Protein AF-A0A9W8HAS0-F1 (afdb_monomer_lite)

Organism: NCBI:txid2761396

Radius of gyration: 28.15 Å; chains: 1; bounding box: 83×46×94 Å

Structure (mmCIF, N/CA/C/O backbone):
data_AF-A0A9W8HAS0-F1
#
_entry.id   AF-A0A9W8HAS0-F1
#
loop_
_atom_site.group_PDB
_atom_site.id
_atom_site.type_symbol
_atom_site.label_atom_id
_atom_site.label_alt_id
_atom_site.label_comp_id
_atom_site.label_asym_id
_atom_site.label_entity_id
_atom_site.label_seq_id
_atom_site.pdbx_PDB_ins_code
_atom_site.Cartn_x
_atom_site.Cartn_y
_atom_site.Cartn_z
_atom_site.occupancy
_atom_site.B_iso_or_equiv
_atom_site.auth_seq_id
_atom_site.auth_comp_id
_atom_site.auth_asym_id
_atom_site.auth_atom_id
_atom_site.pdbx_PDB_model_num
ATOM 1 N N . MET A 1 1 ? -50.103 -22.134 44.419 1.00 28.73 1 MET A N 1
ATOM 2 C CA . MET A 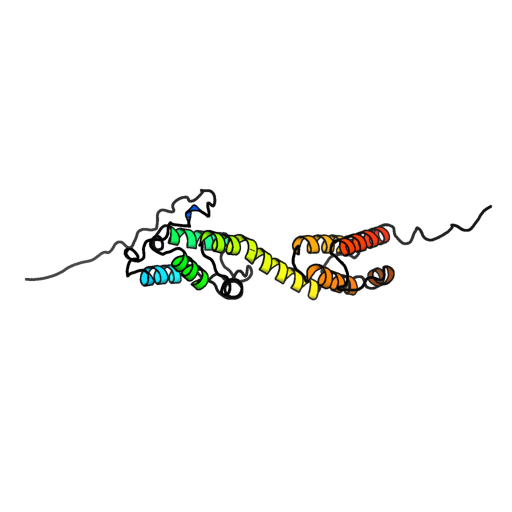1 1 ? -49.236 -23.073 43.663 1.00 28.73 1 MET A CA 1
ATOM 3 C C . MET A 1 1 ? -50.106 -23.826 42.663 1.00 28.73 1 MET A C 1
ATOM 5 O O . MET A 1 1 ? -51.261 -24.030 43.022 1.00 28.73 1 MET A O 1
ATOM 9 N N . PRO A 1 2 ? -49.584 -24.360 41.539 1.00 44.03 2 PRO A N 1
ATOM 10 C CA . PRO A 1 2 ? -48.470 -23.932 40.664 1.00 44.03 2 PRO A CA 1
ATOM 11 C C . PRO A 1 2 ? -49.043 -23.746 39.211 1.00 44.03 2 PRO A C 1
ATOM 13 O O . PRO A 1 2 ? -50.234 -23.479 39.119 1.00 44.03 2 PRO A O 1
ATOM 16 N N . ALA A 1 3 ? -48.398 -23.868 38.035 1.00 36.16 3 ALA A N 1
ATOM 17 C CA . ALA A 1 3 ? -47.045 -23.591 37.505 1.00 36.16 3 ALA A CA 1
ATOM 18 C C . ALA A 1 3 ? -47.127 -23.456 35.956 1.00 36.16 3 ALA A C 1
ATOM 20 O O . ALA A 1 3 ? -47.855 -24.226 35.342 1.00 36.16 3 ALA A O 1
ATOM 21 N N . ALA A 1 4 ? -46.281 -22.598 35.357 1.00 39.03 4 ALA A N 1
ATOM 22 C CA . ALA A 1 4 ? -45.882 -22.567 33.928 1.00 39.03 4 ALA A CA 1
ATOM 23 C C . ALA A 1 4 ? -46.978 -22.361 32.835 1.00 39.03 4 ALA A C 1
ATOM 25 O O . ALA A 1 4 ? -48.164 -22.539 33.069 1.00 39.03 4 ALA A O 1
ATOM 26 N N . GLY A 1 5 ? -46.653 -21.957 31.595 1.00 31.02 5 GLY A N 1
ATOM 27 C CA . GLY A 1 5 ? -45.398 -21.356 31.105 1.00 31.02 5 GLY A CA 1
ATOM 28 C C . GLY A 1 5 ? -45.018 -21.726 29.659 1.00 31.02 5 GLY A C 1
ATOM 29 O O . GLY A 1 5 ? -44.584 -22.847 29.420 1.00 31.02 5 GLY A O 1
ATOM 30 N N . SER A 1 6 ? -45.125 -20.778 28.714 1.00 29.55 6 SER A N 1
ATOM 31 C CA . SER A 1 6 ? -44.456 -20.743 27.388 1.00 29.55 6 SER A CA 1
ATOM 32 C C . SER A 1 6 ? -44.795 -19.431 26.645 1.00 29.55 6 SER A C 1
ATOM 34 O O . SER A 1 6 ? -45.837 -18.844 26.908 1.00 29.55 6 SER A O 1
ATOM 36 N N . GLY A 1 7 ? -43.985 -18.919 25.708 1.00 28.19 7 GLY A N 1
ATOM 37 C CA . GLY A 1 7 ? -42.671 -19.444 25.309 1.00 28.19 7 GLY A CA 1
ATOM 38 C C . GLY A 1 7 ? -42.152 -19.039 23.921 1.00 28.19 7 GLY A C 1
ATOM 39 O O . GLY A 1 7 ? -41.581 -19.887 23.248 1.00 28.19 7 GLY A O 1
ATOM 40 N N . THR A 1 8 ? -42.311 -17.789 23.466 1.00 31.12 8 THR A N 1
ATOM 41 C CA . THR A 1 8 ? -41.707 -17.327 22.193 1.00 31.12 8 THR A CA 1
ATOM 42 C C . THR A 1 8 ? -40.987 -15.990 22.350 1.00 31.12 8 THR A C 1
ATOM 44 O O . THR A 1 8 ? -41.617 -14.932 22.352 1.00 31.12 8 THR A O 1
ATOM 47 N N . MET A 1 9 ? -39.654 -16.025 22.427 1.00 27.30 9 MET A N 1
ATOM 48 C CA . MET A 1 9 ? -38.841 -14.831 22.196 1.00 27.30 9 MET A CA 1
ATOM 49 C C . MET A 1 9 ? -38.959 -14.427 20.723 1.00 27.30 9 MET A C 1
ATOM 51 O O . MET A 1 9 ? -38.624 -15.217 19.840 1.00 27.30 9 MET A O 1
ATOM 55 N N . ARG A 1 10 ? -39.355 -13.180 20.445 1.00 30.25 10 ARG A N 1
ATOM 56 C CA . ARG A 1 10 ? -38.890 -12.530 19.214 1.00 30.25 10 ARG A CA 1
ATOM 57 C C . ARG A 1 10 ? -37.386 -12.325 19.371 1.00 30.25 10 ARG A C 1
ATOM 59 O O . ARG A 1 10 ? -36.965 -11.685 20.333 1.00 30.25 10 ARG A O 1
ATOM 66 N N . GLY A 1 11 ? -36.595 -12.862 18.445 1.00 28.38 11 GLY A N 1
ATOM 67 C CA . GLY A 1 11 ? -35.207 -12.427 18.295 1.00 28.38 11 GLY A CA 1
ATOM 68 C C . GLY A 1 11 ? -35.150 -10.924 17.983 1.00 28.38 11 GLY A C 1
ATOM 69 O O . GLY A 1 11 ? -36.171 -10.354 17.578 1.00 28.38 11 GLY A O 1
ATOM 70 N N . PRO A 1 12 ? -33.993 -10.264 18.170 1.00 34.97 12 PRO A N 1
ATOM 71 C CA . PRO A 1 12 ? -33.822 -8.891 17.709 1.00 34.97 12 PRO A CA 1
ATOM 72 C C . PRO A 1 12 ? -34.153 -8.840 16.214 1.00 34.97 12 PRO A C 1
ATOM 74 O O . PRO A 1 12 ? -33.572 -9.582 15.426 1.00 34.97 12 PRO A O 1
ATOM 77 N N . SER A 1 13 ? -35.148 -8.024 15.859 1.00 35.31 13 SER A N 1
ATOM 78 C CA . SER A 1 13 ? -35.615 -7.882 14.477 1.00 35.31 13 SER A CA 1
ATOM 79 C C . SER A 1 13 ? -34.460 -7.456 13.578 1.00 35.31 13 SER A C 1
ATOM 81 O O . SER A 1 13 ? -33.623 -6.667 14.021 1.00 35.31 13 SER A O 1
ATOM 83 N N . ASP A 1 14 ? -34.455 -7.924 12.325 1.00 30.53 14 ASP A N 1
ATOM 84 C CA . ASP A 1 14 ? -33.486 -7.482 11.321 1.00 30.53 14 ASP A CA 1
ATOM 85 C C . ASP A 1 14 ? -33.374 -5.958 11.339 1.00 30.53 14 ASP A C 1
ATOM 87 O O . ASP A 1 14 ? -34.382 -5.242 11.297 1.00 30.53 14 ASP A O 1
ATOM 91 N N . ALA A 1 15 ? -32.140 -5.478 11.495 1.00 31.83 15 ALA A N 1
ATOM 92 C CA . ALA A 1 15 ? -31.881 -4.070 11.725 1.00 31.83 15 ALA A CA 1
ATOM 93 C C . ALA A 1 15 ? -32.393 -3.254 10.535 1.00 31.83 15 ALA A C 1
ATOM 95 O O . ALA A 1 15 ? -32.024 -3.515 9.390 1.00 31.83 15 ALA A O 1
ATOM 96 N N . THR A 1 16 ? -33.212 -2.238 10.812 1.00 28.11 16 THR A N 1
ATOM 97 C CA . THR A 1 16 ? -3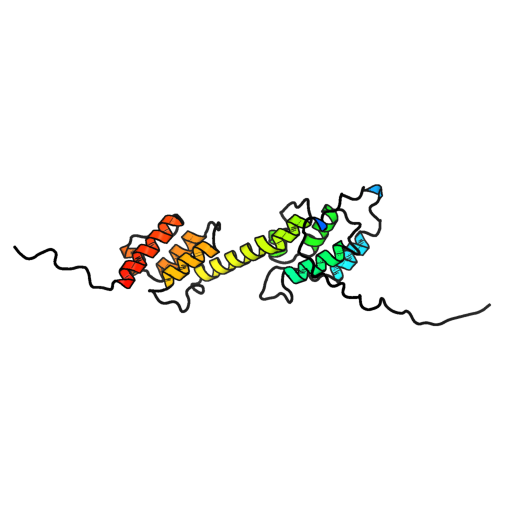3.579 -1.228 9.818 1.00 28.11 16 THR A CA 1
ATOM 98 C C . THR A 1 16 ? -32.299 -0.595 9.287 1.00 28.11 16 THR A C 1
ATOM 100 O O . THR A 1 16 ? -31.635 0.140 10.021 1.00 28.11 16 THR A O 1
ATOM 103 N N . ASP A 1 17 ? -31.942 -0.916 8.043 1.00 35.00 17 ASP A N 1
ATOM 104 C CA . ASP A 1 17 ? -30.686 -0.513 7.411 1.00 35.00 17 ASP A CA 1
ATOM 105 C C . ASP A 1 17 ? -30.691 1.010 7.211 1.00 35.00 17 ASP A C 1
ATOM 107 O O . ASP A 1 17 ? -31.251 1.536 6.247 1.00 35.00 17 ASP A O 1
ATOM 111 N N . VAL A 1 18 ? -30.154 1.737 8.198 1.00 35.88 18 VAL A N 1
ATOM 112 C CA . VAL A 1 18 ? -30.145 3.202 8.203 1.00 35.88 18 VAL A CA 1
ATOM 113 C C . VAL A 1 18 ? -29.326 3.660 6.994 1.00 35.88 18 VAL A C 1
ATOM 115 O O . VAL A 1 18 ? -28.136 3.330 6.918 1.00 35.88 18 VAL A O 1
ATOM 118 N N . PRO A 1 19 ? -29.913 4.417 6.046 1.00 31.05 19 PRO A N 1
ATOM 119 C CA . PRO A 1 19 ? -29.258 4.740 4.786 1.00 31.05 19 PRO A CA 1
ATOM 120 C C . PRO A 1 19 ? -28.156 5.781 5.006 1.00 31.05 19 PRO A C 1
ATOM 122 O O . PRO A 1 19 ? -28.332 6.976 4.778 1.00 31.05 19 PRO A O 1
ATOM 125 N N . MET A 1 20 ? -26.981 5.308 5.426 1.00 42.03 20 MET A N 1
ATOM 126 C CA . MET A 1 20 ? -25.757 6.095 5.571 1.00 42.03 20 MET A CA 1
ATOM 127 C C . MET A 1 20 ? -25.159 6.440 4.196 1.00 42.03 20 MET A C 1
ATOM 129 O O . MET A 1 20 ? -24.048 6.034 3.862 1.00 42.03 20 MET A O 1
ATOM 133 N N . GLY A 1 21 ? -25.917 7.201 3.402 1.00 32.91 21 GLY A N 1
ATOM 134 C CA . GLY A 1 21 ? -25.459 7.911 2.204 1.00 32.91 21 GLY A CA 1
ATOM 135 C C . GLY A 1 21 ? -24.804 9.262 2.517 1.00 32.91 21 GLY A C 1
ATOM 136 O O . GLY A 1 21 ? -24.597 10.062 1.611 1.00 32.91 21 GLY A O 1
ATOM 137 N N . GLY A 1 22 ? -24.514 9.536 3.793 1.00 42.34 22 GLY A N 1
ATOM 138 C CA . GLY A 1 22 ? -23.759 10.712 4.212 1.00 42.34 22 GLY A CA 1
ATOM 139 C C . GLY A 1 22 ? -22.293 10.633 3.784 1.00 42.34 22 GLY A C 1
ATOM 140 O O . GLY A 1 22 ? -21.718 9.547 3.683 1.00 42.34 22 GLY A O 1
ATOM 141 N N . VAL A 1 23 ? -21.690 11.801 3.562 1.00 48.06 23 VAL A N 1
ATOM 142 C CA . VAL A 1 23 ? -20.249 11.945 3.318 1.00 48.06 23 VAL A CA 1
ATOM 143 C C . VAL A 1 23 ? -19.463 11.335 4.487 1.00 48.06 23 VAL A C 1
ATOM 145 O O . VAL A 1 23 ? -19.914 11.355 5.633 1.00 48.06 23 VAL A O 1
ATOM 148 N N . TRP A 1 24 ? -18.288 10.768 4.198 1.00 58.28 24 TRP A N 1
ATOM 149 C CA . TRP A 1 24 ? -17.352 10.347 5.239 1.00 58.28 24 TRP A CA 1
ATOM 150 C C . TRP A 1 24 ? -16.823 11.580 5.972 1.00 58.28 24 TRP A C 1
ATOM 152 O O . TRP A 1 24 ? -15.976 12.301 5.456 1.00 58.28 24 TRP A O 1
ATOM 162 N N . ASP A 1 25 ? -17.366 11.784 7.162 1.00 65.31 25 ASP A N 1
ATOM 163 C CA . ASP A 1 25 ? -16.902 12.712 8.181 1.00 65.31 25 ASP A CA 1
ATOM 164 C C . ASP A 1 25 ? -16.086 11.887 9.202 1.00 65.31 25 ASP A C 1
ATOM 166 O O . ASP A 1 25 ? -16.688 11.099 9.948 1.00 65.31 25 ASP A O 1
ATOM 170 N N . PRO A 1 26 ? -14.739 11.950 9.175 1.00 58.69 26 PRO A N 1
ATOM 171 C CA . PRO A 1 26 ? -13.896 11.214 10.115 1.00 58.69 26 PRO A CA 1
ATOM 172 C C . PRO A 1 26 ? -13.994 11.777 11.537 1.00 58.69 26 PRO A C 1
ATOM 174 O O . PRO A 1 26 ? -14.077 10.997 12.484 1.00 58.69 26 PRO A O 1
ATOM 177 N N . ASP A 1 27 ? -14.069 13.100 11.669 1.00 62.81 27 ASP A N 1
ATOM 178 C CA . ASP A 1 27 ? -14.107 13.840 12.934 1.00 62.81 27 ASP A CA 1
ATOM 179 C C . ASP A 1 27 ? -15.348 13.450 13.765 1.00 62.81 27 ASP A C 1
ATOM 181 O O . ASP A 1 27 ? -15.291 13.350 14.990 1.00 62.81 27 ASP A O 1
ATOM 185 N N . SER A 1 28 ? -16.456 13.081 13.106 1.00 65.69 28 SER A N 1
ATOM 186 C CA . SER A 1 28 ? -17.669 12.527 13.741 1.00 65.69 28 SER A CA 1
ATOM 187 C C . SER A 1 28 ? -17.493 11.194 14.498 1.00 65.69 28 SER A C 1
ATOM 189 O O . SER A 1 28 ? -18.474 10.652 15.026 1.00 65.69 28 SER A O 1
ATOM 191 N N . LEU A 1 29 ? -16.288 10.614 14.517 1.00 66.19 29 LEU A N 1
ATOM 192 C CA . LEU A 1 29 ? -15.939 9.404 15.274 1.00 66.19 29 LEU A CA 1
ATOM 193 C C . LEU A 1 29 ? -15.184 9.701 16.576 1.00 66.19 29 LEU A C 1
ATOM 195 O O . LEU A 1 29 ? -15.176 8.846 17.476 1.00 66.19 29 LEU A O 1
ATOM 199 N N . ASP A 1 30 ? -14.591 10.888 16.676 1.00 74.62 30 ASP A N 1
ATOM 200 C CA . ASP A 1 30 ? -13.732 11.306 17.776 1.00 74.62 30 ASP A CA 1
ATOM 201 C C . ASP A 1 30 ? -14.592 11.987 18.841 1.00 74.62 30 ASP A C 1
ATOM 203 O O . ASP A 1 30 ? -14.885 13.182 18.812 1.00 74.62 30 ASP A O 1
ATOM 207 N N . GLY A 1 31 ? -15.062 11.181 19.791 1.00 63.62 31 GLY A N 1
ATOM 208 C CA . GLY A 1 31 ? -15.770 11.705 20.948 1.00 63.62 31 GLY A CA 1
ATOM 209 C C . GLY A 1 31 ? -14.806 12.465 21.854 1.00 63.62 31 GLY A C 1
ATOM 210 O O . GLY A 1 31 ? -13.637 12.097 21.968 1.00 63.62 31 GLY A O 1
ATOM 211 N N . ALA A 1 32 ? -15.313 13.473 22.566 1.00 57.50 32 ALA A N 1
ATOM 212 C CA . ALA A 1 32 ? -14.657 13.908 23.794 1.00 57.50 32 ALA A CA 1
ATOM 213 C C . ALA A 1 32 ? -14.532 12.690 24.723 1.00 57.50 32 ALA A C 1
ATOM 215 O O . ALA A 1 32 ? -15.519 11.969 24.907 1.00 57.50 32 ALA A O 1
ATOM 216 N N . ASP A 1 33 ? -13.338 12.440 25.268 1.00 58.25 33 ASP A N 1
ATOM 217 C CA . ASP A 1 33 ? -13.102 11.232 26.058 1.00 58.25 33 ASP A CA 1
ATOM 218 C C . ASP A 1 33 ? -14.060 11.169 27.251 1.00 58.25 33 ASP A C 1
ATOM 220 O O . ASP A 1 33 ? -14.131 12.073 28.090 1.00 58.25 33 ASP A O 1
ATOM 224 N N . VAL A 1 34 ? -14.818 10.074 27.305 1.00 56.47 34 VAL A N 1
ATOM 225 C CA . VAL A 1 34 ? -15.757 9.794 28.388 1.00 56.47 34 VAL A CA 1
ATOM 226 C C . VAL A 1 34 ? -14.946 9.697 29.684 1.00 56.47 34 VAL A C 1
ATOM 228 O O . VAL A 1 34 ? -14.031 8.870 29.747 1.00 56.47 34 VAL A O 1
ATOM 231 N N . PRO A 1 35 ? -15.246 10.500 30.727 1.00 51.38 35 PRO A N 1
ATOM 232 C CA . PRO A 1 35 ? -14.504 10.449 31.981 1.00 51.38 35 PRO A CA 1
ATOM 233 C C . PRO A 1 35 ? -14.440 9.019 32.519 1.00 51.38 35 PRO A C 1
ATOM 235 O O . PRO A 1 35 ? -15.438 8.300 32.474 1.00 51.38 35 PRO A O 1
ATOM 238 N N . ALA A 1 36 ? -13.295 8.606 33.069 1.00 53.22 36 ALA A N 1
ATOM 239 C CA . ALA A 1 36 ? -13.079 7.218 33.497 1.00 53.22 36 ALA A CA 1
ATOM 240 C C . ALA A 1 36 ? -14.141 6.701 34.498 1.00 53.22 36 ALA A C 1
ATOM 242 O O . ALA A 1 36 ? -14.409 5.506 34.560 1.00 53.22 36 ALA A O 1
ATOM 243 N N . SER A 1 37 ? -14.793 7.606 35.235 1.00 49.09 37 SER A N 1
ATOM 244 C CA . SER A 1 37 ? -15.918 7.345 36.144 1.00 49.09 37 SER A CA 1
ATOM 245 C C . SER A 1 37 ? -17.263 7.030 35.464 1.00 49.09 37 SER A C 1
ATOM 247 O O . SER A 1 37 ? -18.198 6.621 36.149 1.00 49.09 37 SER A O 1
ATOM 249 N N . GLN A 1 38 ? -17.387 7.216 34.147 1.00 49.75 38 GLN A N 1
ATOM 250 C CA . GLN A 1 38 ? -18.573 6.889 33.341 1.00 49.75 38 GLN A CA 1
ATOM 251 C C . GLN A 1 38 ? -18.374 5.672 32.418 1.00 49.75 38 GLN A C 1
ATOM 253 O O . GLN A 1 38 ? -19.354 5.171 31.861 1.00 49.75 38 GLN A O 1
ATOM 258 N N . VAL A 1 39 ? -17.145 5.155 32.286 1.00 53.78 39 VAL A N 1
ATOM 259 C CA . VAL A 1 39 ? -16.850 3.942 31.506 1.00 53.78 39 VAL A CA 1
ATOM 260 C C . VAL A 1 39 ? -17.604 2.752 32.108 1.00 53.78 39 VAL A C 1
ATOM 262 O O . VAL A 1 39 ? -17.363 2.346 33.244 1.00 53.78 39 VAL A O 1
ATOM 265 N N . HIS A 1 40 ? -18.555 2.194 31.356 1.00 53.62 40 HIS A N 1
ATOM 266 C CA . HIS A 1 40 ? -19.381 1.083 31.828 1.00 53.62 40 HIS A CA 1
ATOM 267 C C . HIS A 1 40 ? -18.597 -0.235 31.915 1.00 53.62 40 HIS A C 1
ATOM 269 O O . HIS A 1 40 ? -17.837 -0.595 31.017 1.00 53.62 40 HIS A O 1
ATOM 275 N N . VAL A 1 41 ? -18.869 -0.994 32.982 1.00 51.66 41 VAL A N 1
ATOM 276 C CA . VAL A 1 41 ? -18.212 -2.270 33.335 1.00 51.66 41 VAL A CA 1
ATOM 277 C C . VAL A 1 41 ? -18.290 -3.323 32.214 1.00 51.66 41 VAL A C 1
ATOM 279 O O . VAL A 1 41 ? -17.381 -4.135 32.061 1.00 51.66 41 VAL A O 1
ATOM 282 N N . ASP A 1 42 ? -19.321 -3.261 31.367 1.00 63.88 42 ASP A N 1
ATOM 283 C CA . ASP A 1 42 ? -19.533 -4.169 30.230 1.00 63.88 42 ASP A CA 1
ATOM 284 C C . ASP A 1 42 ? -18.617 -3.906 29.008 1.00 63.88 42 ASP A C 1
ATOM 286 O O . ASP A 1 42 ? -18.791 -4.547 27.973 1.00 63.88 42 ASP A O 1
ATOM 290 N N . ALA A 1 43 ? -17.617 -3.016 29.083 1.00 67.19 43 ALA A N 1
ATOM 291 C CA . ALA A 1 43 ? -16.709 -2.713 27.963 1.00 67.19 43 ALA A CA 1
ATOM 292 C C . ALA A 1 43 ? -16.120 -3.971 27.279 1.00 67.19 43 ALA A C 1
ATOM 294 O O . ALA A 1 43 ? -16.153 -4.082 26.053 1.00 67.19 43 ALA A O 1
ATOM 295 N N . LEU A 1 44 ? -15.681 -4.968 28.061 1.00 71.31 44 LEU A N 1
ATOM 296 C CA . LEU A 1 44 ? -15.181 -6.256 27.547 1.00 71.31 44 LEU A CA 1
ATOM 297 C C . LEU A 1 44 ? -16.245 -7.051 26.770 1.00 71.31 44 LEU A C 1
ATOM 299 O O . LEU A 1 44 ? -15.926 -7.726 25.793 1.00 71.31 44 LEU A O 1
ATOM 303 N N . ARG A 1 45 ? -17.515 -6.968 27.179 1.00 78.81 45 ARG A N 1
ATOM 304 C CA . ARG A 1 45 ? -18.643 -7.636 26.515 1.00 78.81 45 ARG A CA 1
ATOM 305 C C . ARG A 1 45 ? -18.952 -6.984 25.169 1.00 78.81 45 ARG A C 1
ATOM 307 O O . ARG A 1 45 ? -19.211 -7.701 24.205 1.00 78.81 45 ARG A O 1
ATOM 314 N N . TYR A 1 46 ? -18.900 -5.654 25.094 1.00 81.56 46 TYR A N 1
ATOM 315 C CA . TYR A 1 46 ? -19.108 -4.924 23.842 1.00 81.56 46 TYR A CA 1
ATOM 316 C C . TYR A 1 46 ? -17.958 -5.157 22.851 1.00 81.56 46 TYR A C 1
ATOM 318 O O . TYR A 1 46 ? -18.222 -5.462 21.686 1.00 81.56 46 TYR A O 1
ATOM 326 N N . VAL A 1 47 ? -16.701 -5.143 23.316 1.00 85.00 47 VAL A N 1
ATOM 327 C CA . VAL A 1 47 ? -15.537 -5.530 22.495 1.00 85.00 47 VAL A CA 1
ATOM 328 C C . VAL A 1 47 ? -15.676 -6.973 21.999 1.00 85.00 47 VAL A C 1
ATOM 330 O O . VAL A 1 47 ? -15.610 -7.195 20.795 1.00 85.00 47 VAL A O 1
ATOM 333 N N . ALA A 1 48 ? -16.000 -7.941 22.863 1.00 86.38 48 ALA A N 1
ATOM 334 C CA . ALA A 1 48 ? -16.200 -9.337 22.452 1.00 86.38 48 ALA A CA 1
ATOM 335 C C . ALA A 1 48 ? -17.402 -9.551 21.499 1.00 86.38 48 ALA A C 1
ATOM 337 O O . ALA A 1 48 ? -17.455 -10.550 20.775 1.00 86.38 48 ALA A O 1
ATOM 338 N N . GLY A 1 49 ? -18.384 -8.642 21.493 1.00 86.88 49 GLY A N 1
ATOM 339 C CA . GLY A 1 49 ? -19.469 -8.608 20.506 1.00 86.88 49 GLY A CA 1
ATOM 340 C C . GLY A 1 49 ? -18.982 -8.117 19.140 1.00 86.88 49 GLY A C 1
ATOM 341 O O . GLY A 1 49 ? -19.191 -8.784 18.124 1.00 86.88 49 GLY A O 1
ATOM 342 N N . PHE A 1 50 ? -18.259 -6.996 19.131 1.00 90.62 50 PHE A N 1
ATOM 343 C CA . PHE A 1 50 ? -17.589 -6.441 17.954 1.00 90.62 50 PHE A CA 1
ATOM 344 C C . PHE A 1 50 ? -16.571 -7.415 17.338 1.00 90.62 50 PHE A C 1
ATOM 346 O O . PHE A 1 50 ? -16.569 -7.596 16.120 1.00 90.62 50 PHE A O 1
ATOM 353 N N . GLU A 1 51 ? -15.772 -8.105 18.155 1.00 90.31 51 GLU A N 1
ATOM 354 C CA . GLU A 1 51 ? -14.784 -9.100 17.714 1.00 90.31 51 GLU A CA 1
ATOM 355 C C . GLU A 1 51 ? -15.411 -10.274 16.954 1.00 90.31 51 GLU A C 1
ATOM 357 O O . GLU A 1 51 ? -14.853 -10.754 15.969 1.00 90.31 51 GLU A O 1
ATOM 362 N N . LYS A 1 52 ? -16.597 -10.724 17.385 1.00 89.00 52 LYS A N 1
ATOM 363 C CA . LYS A 1 52 ? -17.345 -11.809 16.728 1.00 89.00 52 LYS A CA 1
ATOM 364 C C . LYS A 1 52 ? -18.090 -11.345 15.479 1.00 89.00 52 LYS A C 1
ATOM 366 O O . LYS A 1 52 ? -18.312 -12.143 14.572 1.00 89.00 52 LYS A O 1
ATOM 371 N N . ALA A 1 53 ? -18.526 -10.087 15.447 1.00 89.44 53 ALA A N 1
ATOM 372 C CA . ALA A 1 53 ? -19.361 -9.565 14.372 1.00 89.44 53 ALA A CA 1
ATOM 373 C C . ALA A 1 53 ? -18.551 -8.969 13.212 1.00 89.44 53 ALA A C 1
ATOM 375 O O . ALA A 1 53 ? -18.941 -9.105 12.048 1.00 89.44 53 ALA A O 1
ATOM 376 N N . VAL A 1 54 ? -17.446 -8.284 13.495 1.00 91.19 54 VAL A N 1
ATOM 377 C CA . VAL A 1 54 ? -16.535 -7.741 12.483 1.00 91.19 54 VAL A CA 1
ATOM 378 C C . VAL A 1 54 ? -15.541 -8.844 12.081 1.00 91.19 54 VAL A C 1
ATOM 380 O O . VAL A 1 54 ? -14.997 -9.513 12.952 1.00 91.19 54 VAL A O 1
ATOM 383 N N . PRO A 1 55 ? -15.311 -9.109 10.782 1.00 91.44 55 PRO A N 1
ATOM 384 C CA . PRO A 1 55 ? -14.270 -10.048 10.373 1.00 91.44 55 PRO A CA 1
ATOM 385 C C . PRO A 1 55 ? -12.884 -9.412 10.546 1.00 91.44 55 PRO A C 1
ATOM 387 O O . PRO A 1 55 ? -12.746 -8.194 10.436 1.00 91.44 55 PRO A O 1
ATOM 390 N N . LYS A 1 56 ? -11.845 -10.228 10.748 1.00 93.38 56 LYS A N 1
ATOM 391 C CA . LYS A 1 56 ? -10.448 -9.763 10.731 1.00 93.38 56 LYS A CA 1
ATOM 392 C C . LYS A 1 56 ? -10.106 -9.111 9.382 1.00 93.38 56 LYS A C 1
ATOM 394 O O . LYS A 1 56 ? -10.499 -9.644 8.344 1.00 93.38 56 LYS A O 1
ATOM 399 N N . TYR A 1 57 ? -9.351 -8.012 9.396 1.00 92.62 57 TYR A N 1
ATOM 400 C CA . TYR A 1 57 ? -8.854 -7.336 8.188 1.00 92.62 57 TYR A CA 1
ATOM 401 C C . TYR A 1 57 ? -7.331 -7.441 8.068 1.00 92.62 57 TYR A C 1
ATOM 403 O O . TYR A 1 57 ? -6.596 -7.253 9.030 1.00 92.62 57 TYR A O 1
ATOM 411 N N . SER A 1 58 ? -6.869 -7.766 6.870 1.00 91.56 58 SER A N 1
ATOM 412 C CA . SER A 1 58 ? -5.493 -8.108 6.500 1.00 91.56 58 SER A CA 1
ATOM 413 C C . SER A 1 58 ? -4.906 -7.226 5.397 1.00 91.56 58 SER A C 1
ATOM 415 O O . SER A 1 58 ? -3.684 -7.184 5.255 1.00 91.56 58 SER A O 1
ATOM 417 N N . GLY A 1 59 ? -5.754 -6.544 4.619 1.00 85.19 59 GLY A N 1
ATOM 418 C CA . GLY A 1 59 ? -5.370 -5.697 3.489 1.00 85.19 59 GLY A CA 1
ATOM 419 C C . GLY A 1 59 ? -5.022 -6.429 2.198 1.00 85.19 59 GLY A C 1
ATOM 420 O O . GLY A 1 59 ? -4.572 -5.785 1.254 1.00 85.19 59 GLY A O 1
ATOM 421 N N . ASN A 1 60 ? -5.176 -7.754 2.138 1.00 83.88 60 ASN A N 1
ATOM 422 C CA . ASN A 1 60 ? -4.802 -8.544 0.969 1.00 83.88 60 ASN A CA 1
ATOM 423 C C . ASN A 1 60 ? -5.991 -8.716 -0.006 1.00 83.88 60 ASN A C 1
ATOM 425 O O . ASN A 1 60 ? -6.829 -9.604 0.194 1.00 83.88 60 ASN A O 1
ATOM 429 N N . PRO A 1 61 ? -6.035 -7.979 -1.137 1.00 74.75 61 PRO A N 1
ATOM 430 C CA . PRO A 1 61 ? -7.164 -8.008 -2.071 1.00 74.75 61 PRO A CA 1
ATOM 431 C C . PRO A 1 61 ? -7.325 -9.341 -2.824 1.00 74.75 61 PRO A C 1
ATOM 433 O O . PRO A 1 61 ? -8.273 -9.490 -3.590 1.00 74.75 61 PRO A O 1
ATOM 436 N N . ARG A 1 62 ? -6.411 -10.309 -2.645 1.00 77.06 62 ARG A N 1
ATOM 437 C CA . ARG A 1 62 ? -6.531 -11.669 -3.200 1.00 77.06 62 ARG A CA 1
ATOM 438 C C . ARG A 1 62 ? -7.233 -12.654 -2.264 1.00 77.06 62 ARG A C 1
ATOM 440 O O . ARG A 1 62 ? -7.677 -13.695 -2.735 1.00 77.06 62 ARG A O 1
ATOM 447 N N . THR A 1 63 ? -7.293 -12.367 -0.962 1.00 79.69 63 THR A N 1
ATOM 448 C CA . THR A 1 63 ? -7.842 -13.284 0.056 1.00 79.69 63 THR A CA 1
ATOM 449 C C . THR A 1 63 ? -9.036 -12.712 0.815 1.00 79.69 63 THR A C 1
ATOM 451 O O . THR A 1 63 ? -9.693 -13.447 1.547 1.00 79.69 63 THR A O 1
ATOM 454 N N . GLU A 1 64 ? -9.328 -11.420 0.671 1.00 80.75 64 GLU A N 1
ATOM 455 C CA . GLU A 1 64 ? -10.385 -10.757 1.434 1.00 80.75 64 GLU A CA 1
ATOM 456 C C . GLU A 1 64 ? -11.751 -10.760 0.729 1.00 80.75 64 GLU A C 1
ATOM 458 O O . GLU A 1 64 ? -11.846 -10.382 -0.438 1.00 80.75 64 GLU A O 1
ATOM 463 N N . PRO A 1 65 ? -12.845 -11.102 1.439 1.00 75.62 65 PRO A N 1
ATOM 464 C CA . PRO A 1 65 ? -14.199 -11.075 0.881 1.00 75.62 65 PRO A CA 1
ATOM 465 C C . PRO A 1 65 ? -14.813 -9.663 0.832 1.00 75.62 65 PRO A C 1
ATOM 467 O O . PRO A 1 65 ? -15.910 -9.482 0.298 1.00 75.62 65 PRO A O 1
ATOM 470 N N . ILE A 1 66 ? -14.156 -8.659 1.425 1.00 83.56 66 ILE A N 1
ATOM 471 C CA . ILE A 1 66 ? -14.630 -7.273 1.519 1.00 83.56 66 ILE A CA 1
ATOM 472 C C . ILE A 1 66 ? -13.469 -6.285 1.376 1.00 83.56 66 ILE A C 1
ATOM 474 O O . ILE A 1 66 ? -12.360 -6.557 1.813 1.00 83.56 66 ILE A O 1
ATOM 478 N N . SER A 1 67 ? -13.739 -5.114 0.797 1.00 85.00 67 SER A N 1
ATOM 479 C CA . SER A 1 67 ? -12.771 -4.016 0.709 1.00 85.00 67 SER A CA 1
ATOM 480 C C . SER A 1 67 ? -12.650 -3.233 2.021 1.00 85.00 67 SER A C 1
ATOM 482 O O . SER A 1 67 ? -13.586 -3.220 2.828 1.00 85.00 67 SER A O 1
ATOM 484 N N . SER A 1 68 ? -11.549 -2.486 2.176 1.00 86.75 68 SER A N 1
ATOM 485 C CA . SER A 1 68 ? -11.307 -1.553 3.290 1.00 86.75 68 SER A CA 1
ATOM 486 C C . SER A 1 68 ? -12.528 -0.683 3.612 1.00 86.75 68 SER A C 1
ATOM 488 O O . SER A 1 68 ? -12.993 -0.669 4.745 1.00 86.75 68 SER A O 1
ATOM 490 N N . HIS A 1 69 ? -13.145 -0.051 2.607 1.00 87.31 69 HIS A N 1
ATOM 491 C CA . HIS A 1 69 ? -14.356 0.764 2.774 1.00 87.31 69 HIS A CA 1
ATOM 492 C C . HIS A 1 69 ? -15.542 -0.006 3.384 1.00 87.31 69 HIS A C 1
ATOM 494 O O . HIS A 1 69 ? -16.281 0.550 4.198 1.00 87.31 69 HIS A O 1
ATOM 500 N N . ARG A 1 70 ? -15.748 -1.279 3.011 1.00 89.31 70 ARG A N 1
ATOM 501 C CA . ARG A 1 70 ? -16.823 -2.112 3.581 1.00 89.31 70 ARG A CA 1
ATOM 502 C C . ARG A 1 70 ? -16.507 -2.531 5.017 1.00 89.31 70 ARG A C 1
ATOM 504 O O . ARG A 1 70 ? -17.415 -2.540 5.846 1.00 89.31 70 ARG A O 1
ATOM 511 N N . TRP A 1 71 ? -15.244 -2.835 5.314 1.00 92.25 71 TRP A N 1
ATOM 512 C CA . TRP A 1 71 ? -14.795 -3.148 6.672 1.00 92.25 71 TRP A CA 1
ATOM 513 C C . TRP A 1 71 ? -14.916 -1.931 7.600 1.00 92.25 71 TRP A C 1
ATOM 515 O O . TRP A 1 71 ? -15.607 -2.006 8.614 1.00 92.25 71 TRP A O 1
ATOM 525 N N . ILE A 1 72 ? -14.375 -0.778 7.187 1.00 91.75 72 ILE A N 1
ATOM 526 C CA . ILE A 1 72 ? -14.470 0.505 7.900 1.00 91.75 72 ILE A CA 1
ATOM 527 C C . ILE A 1 72 ? -15.935 0.891 8.142 1.00 91.75 72 ILE A C 1
ATOM 529 O O . ILE A 1 72 ? -16.285 1.231 9.268 1.00 91.75 72 ILE A O 1
ATOM 533 N N . ARG A 1 73 ? -16.832 0.767 7.146 1.00 89.69 73 ARG A N 1
ATOM 534 C CA . ARG A 1 73 ? -18.272 1.032 7.353 1.00 89.69 73 ARG A CA 1
ATOM 535 C C . ARG A 1 73 ? -18.869 0.142 8.451 1.00 89.69 73 ARG A C 1
ATOM 537 O O . ARG A 1 73 ? -19.694 0.625 9.225 1.00 89.69 73 ARG A O 1
ATOM 544 N N . LYS A 1 74 ? -18.453 -1.127 8.555 1.00 91.19 74 LYS A N 1
ATOM 545 C CA . LYS A 1 74 ? -18.904 -2.024 9.632 1.00 91.19 74 LYS A CA 1
ATOM 546 C C . LYS A 1 74 ? -18.331 -1.607 10.991 1.00 91.19 74 LYS A C 1
ATOM 548 O O . LYS A 1 74 ? -19.075 -1.558 11.964 1.00 91.19 74 LYS A O 1
ATOM 553 N N . VAL A 1 75 ? -17.056 -1.227 11.049 1.00 91.88 75 VAL A N 1
ATOM 554 C CA . VAL A 1 75 ? -16.401 -0.692 12.258 1.00 91.88 75 VAL A CA 1
ATOM 555 C C . VAL A 1 75 ? -17.080 0.599 12.752 1.00 91.88 75 VAL A C 1
ATOM 557 O O . VAL A 1 75 ? -17.420 0.705 13.930 1.00 91.88 75 VAL A O 1
ATOM 560 N N . MET A 1 76 ? -17.388 1.541 11.852 1.00 88.94 76 MET A N 1
ATOM 561 C CA . MET A 1 76 ? -18.120 2.780 12.166 1.00 88.94 76 MET A CA 1
ATOM 562 C C . MET A 1 76 ? -19.548 2.525 12.676 1.00 88.94 76 MET A C 1
ATOM 564 O O . MET A 1 76 ? -20.035 3.270 13.527 1.00 88.94 76 MET A O 1
ATOM 568 N N . MET A 1 77 ? -20.222 1.477 12.187 1.00 87.69 77 MET A N 1
ATOM 569 C CA . MET A 1 77 ? -21.545 1.078 12.685 1.00 87.69 77 MET A CA 1
ATOM 570 C C . MET A 1 77 ? -21.478 0.691 14.169 1.00 87.69 77 MET A C 1
ATOM 572 O O . MET A 1 77 ? -22.287 1.167 14.963 1.00 87.69 77 MET A O 1
ATOM 576 N N . TYR A 1 78 ? -20.462 -0.086 14.561 1.00 88.44 78 TYR A N 1
ATOM 577 C CA . TYR A 1 78 ? -20.233 -0.450 15.960 1.00 88.44 78 TYR A CA 1
ATOM 578 C C . TYR A 1 78 ? -19.822 0.747 16.830 1.00 88.44 78 TYR A C 1
ATOM 580 O O . TYR A 1 78 ? -20.336 0.872 17.938 1.00 88.44 78 TYR A O 1
ATOM 588 N N . ARG A 1 79 ? -19.001 1.684 16.325 1.00 87.06 79 ARG A N 1
ATOM 589 C CA . ARG A 1 79 ? -18.672 2.945 17.031 1.00 87.06 79 ARG A CA 1
ATOM 590 C C . ARG A 1 79 ? -19.902 3.777 17.388 1.00 87.06 79 ARG A C 1
ATOM 592 O O . ARG A 1 79 ? -19.939 4.391 18.448 1.00 87.06 79 ARG A O 1
ATOM 599 N N . ARG A 1 80 ? -20.899 3.820 16.501 1.00 84.12 80 ARG A N 1
ATOM 600 C CA . ARG A 1 80 ? -22.121 4.620 16.692 1.00 84.12 80 ARG A CA 1
ATOM 601 C C . ARG A 1 80 ? -23.194 3.897 17.522 1.00 84.12 80 ARG A C 1
ATOM 603 O O . ARG A 1 80 ? -24.067 4.567 18.068 1.00 84.12 80 ARG A O 1
ATOM 610 N N . GLY A 1 81 ? -23.102 2.570 17.640 1.00 83.62 81 GLY A N 1
ATOM 611 C CA . GLY A 1 81 ? -23.908 1.724 18.525 1.00 83.62 81 GLY A CA 1
ATOM 612 C C . GLY A 1 81 ? -23.124 1.248 19.753 1.00 83.62 81 GLY A C 1
ATOM 613 O O . GLY A 1 81 ? -22.702 2.057 20.578 1.00 83.62 81 GLY A O 1
ATOM 614 N N . ASP A 1 82 ? -22.938 -0.067 19.866 1.00 82.81 82 ASP A N 1
ATOM 615 C CA . ASP A 1 82 ? -22.389 -0.787 21.029 1.00 82.81 82 ASP A CA 1
ATOM 616 C C . ASP A 1 82 ? -21.068 -0.229 21.601 1.00 82.81 82 ASP A C 1
ATOM 618 O O . ASP A 1 82 ? -20.837 -0.309 22.805 1.00 82.81 82 ASP A O 1
ATOM 622 N N . LEU A 1 83 ? -20.195 0.351 20.766 1.00 84.81 83 LEU A N 1
ATOM 623 C CA . LEU A 1 83 ? -18.882 0.879 21.172 1.00 84.81 83 LEU A CA 1
ATOM 624 C C . LEU A 1 83 ? -18.876 2.397 21.428 1.00 84.81 83 LEU A C 1
ATOM 626 O O . LEU A 1 83 ? -17.809 2.992 21.609 1.00 84.81 83 LEU A O 1
ATOM 630 N N . ARG A 1 84 ? -20.049 3.043 21.467 1.00 82.19 84 ARG A N 1
ATOM 631 C CA . ARG A 1 84 ? -20.182 4.489 21.722 1.00 82.19 84 ARG A CA 1
ATOM 632 C C . ARG A 1 84 ? -19.639 4.916 23.091 1.00 82.19 84 ARG A C 1
ATOM 634 O O . ARG A 1 84 ? -19.237 6.062 23.245 1.00 82.19 84 ARG A O 1
ATOM 641 N N . ALA A 1 85 ? -19.637 4.012 24.071 1.00 80.00 85 ALA A N 1
ATOM 642 C CA . ALA A 1 85 ? -19.161 4.270 25.433 1.00 80.00 85 ALA A CA 1
ATOM 643 C C . ALA A 1 85 ? -17.659 3.986 25.650 1.00 80.00 85 ALA A C 1
ATOM 645 O O . ALA A 1 85 ? -17.174 4.167 26.766 1.00 80.00 85 ALA A O 1
ATOM 646 N N . LEU A 1 86 ? -16.930 3.525 24.624 1.00 83.38 86 LEU A N 1
ATOM 647 C CA . LEU A 1 86 ? -15.476 3.349 24.703 1.00 83.38 86 LEU A CA 1
ATOM 648 C C . LEU A 1 86 ? -14.750 4.691 24.542 1.00 83.38 86 LEU A C 1
ATOM 650 O O . LEU A 1 86 ? -15.137 5.508 23.699 1.00 83.38 86 LEU A O 1
ATOM 654 N N . SER A 1 87 ? -13.651 4.874 25.280 1.00 85.56 87 SER A N 1
ATOM 655 C CA . SER A 1 87 ? -12.704 5.966 25.014 1.00 85.56 87 SER A CA 1
ATOM 656 C C . SER A 1 87 ? -12.073 5.828 23.623 1.00 85.56 87 SER A C 1
ATOM 658 O O . SER A 1 87 ? -12.116 4.754 23.006 1.00 85.56 87 SER A O 1
ATOM 660 N N . ASN A 1 88 ? -11.466 6.904 23.124 1.00 88.19 88 ASN A N 1
ATOM 661 C CA . ASN A 1 88 ? -10.815 6.896 21.810 1.00 88.19 88 ASN A CA 1
ATOM 662 C C . ASN A 1 88 ? -9.709 5.824 21.748 1.00 88.19 88 ASN A C 1
ATOM 664 O O . ASN A 1 88 ? -9.707 4.993 20.839 1.00 88.19 88 ASN A O 1
ATOM 668 N N . GLN A 1 89 ? -8.893 5.734 22.802 1.00 87.69 89 GLN A N 1
ATOM 669 C CA . GLN A 1 89 ? -7.865 4.702 22.994 1.00 87.69 89 GLN A CA 1
ATOM 670 C C . GLN A 1 89 ? -8.419 3.267 23.061 1.00 87.69 89 GLN A C 1
ATOM 672 O O . GLN A 1 89 ? -7.897 2.359 22.411 1.00 87.69 89 GLN A O 1
ATOM 677 N N . GLN A 1 90 ? -9.510 3.035 23.801 1.00 87.50 90 GLN A N 1
ATOM 678 C CA . GLN A 1 90 ? -10.146 1.711 23.864 1.00 87.50 90 GLN A CA 1
ATOM 679 C C . GLN A 1 90 ? -10.679 1.268 22.495 1.00 87.50 90 GLN A C 1
ATOM 681 O O . GLN A 1 90 ? -10.596 0.089 22.147 1.00 87.50 90 GLN A O 1
ATOM 686 N N . PHE A 1 91 ? -11.215 2.204 21.707 1.00 89.69 91 PHE A N 1
ATOM 687 C CA . PHE A 1 91 ? -11.719 1.899 20.374 1.00 89.69 91 PHE A CA 1
ATOM 688 C C . PHE A 1 91 ? -10.587 1.685 19.354 1.00 89.69 91 PHE A C 1
ATOM 690 O O . PHE A 1 91 ? -10.655 0.717 18.599 1.00 89.69 91 PHE A O 1
ATOM 697 N N . VAL A 1 92 ? -9.514 2.487 19.389 1.00 92.38 92 VAL A N 1
ATOM 698 C CA . VAL A 1 92 ? -8.266 2.243 18.631 1.00 92.38 92 VAL A CA 1
ATOM 699 C C . VAL A 1 92 ? -7.726 0.837 18.913 1.00 92.38 92 VAL A C 1
ATOM 701 O O . VAL A 1 92 ? -7.513 0.061 17.981 1.00 92.38 92 VAL A O 1
ATOM 704 N N . SER A 1 93 ? -7.607 0.459 20.191 1.00 90.75 93 SER A N 1
ATOM 705 C CA . SER A 1 93 ? -7.142 -0.872 20.599 1.00 90.75 93 SER A CA 1
ATOM 706 C C . SER A 1 93 ? -8.026 -2.000 20.045 1.00 90.75 93 SER A C 1
ATOM 708 O O . SER A 1 93 ? -7.507 -2.989 19.528 1.00 90.75 93 SER A O 1
ATOM 710 N N . ALA A 1 94 ? -9.354 -1.832 20.052 1.00 91.69 94 ALA A N 1
ATOM 711 C CA . ALA A 1 94 ? -10.277 -2.796 19.450 1.00 91.69 94 ALA A CA 1
ATOM 712 C C . ALA A 1 94 ? -10.117 -2.898 17.916 1.00 91.69 94 ALA A C 1
ATOM 714 O O . ALA A 1 94 ? -10.138 -4.004 17.372 1.00 91.69 94 ALA A O 1
ATOM 715 N N . ILE A 1 95 ? -9.916 -1.774 17.212 1.00 94.25 95 ILE A N 1
ATOM 716 C CA . ILE A 1 95 ? -9.662 -1.755 15.759 1.00 94.25 95 ILE A CA 1
ATOM 717 C C . ILE A 1 95 ? -8.371 -2.518 15.436 1.00 94.25 95 ILE A C 1
ATOM 719 O O . ILE A 1 95 ? -8.410 -3.425 14.604 1.00 94.25 95 ILE A O 1
ATOM 723 N N . VAL A 1 96 ? -7.260 -2.213 16.120 1.00 93.88 96 VAL A N 1
ATOM 724 C CA . VAL A 1 96 ? -5.963 -2.903 15.944 1.00 93.88 96 VAL A CA 1
ATOM 725 C C . VAL A 1 96 ? -6.071 -4.384 16.320 1.00 93.88 96 VAL A C 1
ATOM 727 O O . VAL A 1 96 ? -5.552 -5.251 15.613 1.00 93.88 96 VAL A O 1
ATOM 730 N N . GLY A 1 97 ? -6.832 -4.702 17.371 1.00 93.12 97 GLY A N 1
ATOM 731 C CA . GLY A 1 97 ? -7.186 -6.069 17.751 1.00 93.12 97 GLY A CA 1
ATOM 732 C C . GLY A 1 97 ? -7.902 -6.843 16.641 1.00 93.12 97 GLY A C 1
ATOM 733 O O . GLY A 1 97 ? -7.752 -8.061 16.562 1.00 93.12 97 GLY A O 1
ATOM 734 N N . GLN A 1 98 ? -8.610 -6.165 15.732 1.00 94.50 98 GLN A N 1
ATOM 735 C CA . GLN A 1 98 ? -9.285 -6.761 14.573 1.00 94.50 98 GLN A CA 1
ATOM 736 C C . GLN A 1 98 ? -8.483 -6.733 13.266 1.00 94.50 98 GLN A C 1
ATOM 738 O O . GLN A 1 98 ? -8.975 -7.185 12.227 1.00 94.50 98 GLN A O 1
ATOM 743 N N . LEU A 1 99 ? -7.223 -6.306 13.315 1.00 94.50 99 LEU A N 1
ATOM 744 C CA . LEU A 1 99 ? -6.283 -6.499 12.219 1.00 94.50 99 LEU A CA 1
ATOM 745 C C . LEU A 1 99 ? -5.661 -7.909 12.253 1.00 94.50 99 LEU A C 1
ATOM 747 O O . LEU A 1 99 ? -5.645 -8.608 13.272 1.00 94.50 99 LEU A O 1
ATOM 751 N N . ALA A 1 100 ? -5.152 -8.342 11.105 1.00 93.25 100 ALA A N 1
ATOM 752 C CA . ALA A 1 100 ? -4.455 -9.603 10.885 1.00 93.25 100 ALA A CA 1
ATOM 753 C C . ALA A 1 100 ? -3.349 -9.433 9.830 1.00 93.25 100 ALA A C 1
ATOM 755 O O . ALA A 1 100 ? -3.331 -8.449 9.093 1.00 93.25 100 ALA A O 1
ATOM 756 N N . GLY A 1 101 ? -2.443 -10.410 9.733 1.00 92.00 101 GLY A N 1
ATOM 757 C CA . GLY A 1 101 ? -1.424 -10.467 8.679 1.00 92.00 101 GLY A CA 1
ATOM 758 C C . GLY A 1 101 ? -0.632 -9.164 8.524 1.00 92.00 101 GLY A C 1
ATOM 759 O O . GLY A 1 101 ? -0.178 -8.587 9.510 1.00 92.00 101 GLY A O 1
ATOM 760 N N . GLU A 1 102 ? -0.496 -8.704 7.280 1.00 89.81 102 GLU A N 1
ATOM 761 C CA . GLU A 1 102 ? 0.265 -7.499 6.942 1.00 89.81 102 GLU A CA 1
ATOM 762 C C . GLU A 1 102 ? -0.361 -6.214 7.512 1.00 89.81 102 GLU A C 1
ATOM 764 O O . GLU A 1 102 ? 0.376 -5.366 8.003 1.00 89.81 102 GLU A O 1
ATOM 769 N N . ALA A 1 103 ? -1.695 -6.096 7.556 1.00 92.12 103 ALA A N 1
ATOM 770 C CA . ALA A 1 103 ? -2.347 -4.959 8.214 1.00 92.12 103 ALA A CA 1
ATOM 771 C C . ALA A 1 103 ? -1.976 -4.861 9.699 1.00 92.12 103 ALA A C 1
ATOM 773 O O . ALA A 1 103 ? -1.662 -3.778 10.179 1.00 92.12 103 ALA A O 1
ATOM 774 N N . LYS A 1 104 ? -1.958 -5.982 10.436 1.00 94.56 104 LYS A N 1
ATOM 775 C CA . LYS A 1 104 ? -1.569 -5.937 11.855 1.00 94.56 104 LYS A CA 1
ATOM 776 C C . LYS A 1 104 ? -0.103 -5.529 12.016 1.00 94.56 104 LYS A C 1
ATOM 778 O O . LYS A 1 104 ? 0.190 -4.676 12.838 1.00 94.56 104 LYS A O 1
ATOM 783 N N . GLN A 1 105 ? 0.785 -6.075 11.184 1.00 91.94 105 GLN A N 1
ATOM 784 C CA . GLN A 1 105 ? 2.214 -5.736 11.189 1.00 91.94 105 GLN A CA 1
ATOM 785 C C . GLN A 1 105 ? 2.496 -4.268 10.836 1.00 91.94 105 GLN A C 1
ATOM 787 O O . GLN A 1 105 ? 3.485 -3.725 11.310 1.00 91.94 105 GLN A O 1
ATOM 792 N N . PHE A 1 106 ? 1.649 -3.638 10.016 1.00 91.00 106 PHE A N 1
ATOM 793 C CA . PHE A 1 106 ? 1.773 -2.226 9.644 1.00 91.00 106 PHE A CA 1
ATOM 794 C C . PHE A 1 106 ? 1.297 -1.269 10.750 1.00 91.00 106 PHE A C 1
ATOM 796 O O . PHE A 1 106 ? 1.797 -0.158 10.837 1.00 91.00 106 PHE A O 1
ATOM 803 N N . PHE A 1 107 ? 0.328 -1.685 11.575 1.00 93.50 107 PHE A N 1
ATOM 804 C CA . PHE A 1 107 ? -0.355 -0.803 12.531 1.00 93.50 107 PHE A CA 1
ATOM 805 C C . PHE A 1 107 ? -0.104 -1.125 14.015 1.00 93.50 107 PHE A C 1
ATOM 807 O O . PHE A 1 107 ? -0.516 -0.344 14.864 1.00 93.50 107 PHE A O 1
ATOM 814 N N . GLU A 1 108 ? 0.531 -2.249 14.377 1.00 89.50 108 GLU A N 1
ATOM 815 C CA . GLU A 1 108 ? 0.754 -2.594 15.798 1.00 89.50 108 GLU A CA 1
ATOM 816 C C . GLU A 1 108 ? 1.914 -1.842 16.473 1.00 89.50 108 GLU A C 1
ATOM 818 O O . GLU A 1 108 ? 2.023 -1.900 17.696 1.00 89.50 108 GLU A O 1
ATOM 823 N N . SER A 1 109 ? 2.756 -1.145 15.700 1.00 85.81 109 SER A N 1
ATOM 824 C CA . SER A 1 109 ? 3.836 -0.271 16.190 1.00 85.81 109 SER A CA 1
ATOM 825 C C . SER A 1 109 ? 3.452 1.206 16.295 1.00 85.81 109 SER A C 1
ATOM 827 O O . SER A 1 109 ? 4.217 1.981 16.861 1.00 85.81 109 SER A O 1
ATOM 829 N N . GLU A 1 110 ? 2.306 1.599 15.739 1.00 88.12 110 GLU A N 1
ATOM 830 C CA . GLU A 1 110 ? 1.934 3.000 15.542 1.00 88.12 110 GLU A CA 1
ATOM 831 C C . GLU A 1 110 ? 0.978 3.488 16.640 1.00 88.12 110 GLU A C 1
ATOM 833 O O . GLU A 1 110 ? -0.068 2.884 16.899 1.00 88.12 110 GLU A O 1
ATOM 838 N N . GLU A 1 111 ? 1.314 4.609 17.282 1.00 89.00 111 GLU A N 1
ATOM 839 C CA . GLU A 1 111 ? 0.508 5.195 18.356 1.00 89.00 111 GLU A CA 1
ATOM 840 C C . GLU A 1 111 ? -0.557 6.150 17.793 1.00 89.00 111 GLU A C 1
ATOM 842 O O . GLU A 1 111 ? -0.272 7.279 17.398 1.00 89.00 111 GLU A O 1
ATOM 847 N N . TYR A 1 112 ? -1.815 5.701 17.778 1.00 90.19 112 TYR A N 1
ATOM 848 C CA . TYR A 1 112 ? -2.958 6.508 17.344 1.00 90.19 112 TYR A CA 1
ATOM 849 C C . TYR A 1 112 ? -3.739 7.072 18.534 1.00 90.19 112 TYR A C 1
ATOM 851 O O . TYR A 1 112 ? -4.387 6.332 19.274 1.00 90.19 112 TYR A O 1
ATOM 859 N N . GLU A 1 113 ? -3.751 8.399 18.682 1.00 87.56 113 GLU A N 1
ATOM 860 C CA . GLU A 1 113 ? -4.613 9.081 19.661 1.00 87.56 113 GLU A CA 1
ATOM 861 C C . GLU A 1 113 ? -6.098 9.049 19.264 1.00 87.56 113 GLU A C 1
ATOM 863 O O . GLU A 1 113 ? -6.974 8.946 20.126 1.00 87.56 113 GLU A O 1
ATOM 868 N N . LEU A 1 114 ? -6.382 9.115 17.957 1.00 89.62 114 LEU A N 1
ATOM 869 C CA . LEU A 1 114 ? -7.727 9.296 17.410 1.00 89.62 114 LEU A CA 1
ATOM 870 C C . LEU A 1 114 ? -8.137 8.153 16.457 1.00 89.62 114 LEU A C 1
ATOM 872 O O . LEU A 1 114 ? -7.397 7.832 15.519 1.00 89.62 114 LEU A O 1
ATOM 876 N N . PRO A 1 115 ? -9.339 7.563 16.631 1.00 90.81 115 PRO A N 1
ATOM 877 C CA . PRO A 1 115 ? -9.921 6.605 15.692 1.00 90.81 115 PRO A CA 1
ATOM 878 C C . PRO A 1 115 ? -10.035 7.123 14.253 1.00 90.81 115 PRO A C 1
ATOM 880 O O . PRO A 1 115 ? -9.908 6.330 13.317 1.00 90.81 115 PRO A O 1
ATOM 883 N N . SER A 1 116 ? -10.273 8.426 14.063 1.00 90.25 116 SER A N 1
ATOM 884 C CA . SER A 1 116 ? -10.294 9.079 12.747 1.00 90.25 116 SER A CA 1
ATOM 885 C C . SER A 1 116 ? -9.008 8.846 11.946 1.00 90.25 116 SER A C 1
ATOM 887 O O . SER A 1 116 ? -9.081 8.398 10.799 1.00 90.25 116 SER A O 1
ATOM 889 N N . ALA A 1 117 ? -7.846 9.081 12.562 1.00 91.25 117 ALA A N 1
ATOM 890 C CA . ALA A 1 117 ? -6.528 8.956 11.948 1.00 91.25 117 ALA A CA 1
ATOM 891 C C . ALA A 1 117 ? -6.222 7.503 11.550 1.00 91.25 117 ALA A C 1
ATOM 893 O O . ALA A 1 117 ? -5.929 7.231 10.385 1.00 91.25 117 ALA A O 1
ATOM 894 N N . LEU A 1 118 ? -6.419 6.549 12.469 1.00 94.00 118 LEU A N 1
ATOM 895 C CA . LEU A 1 118 ? -6.233 5.119 12.186 1.00 94.00 118 LEU A CA 1
ATOM 896 C C . LEU A 1 118 ? -7.123 4.649 11.021 1.00 94.00 118 LEU A C 1
ATOM 898 O O . LEU A 1 118 ? -6.677 3.932 10.124 1.00 94.00 118 LEU A O 1
ATOM 902 N N . LEU A 1 119 ? -8.391 5.072 10.993 1.00 92.56 119 LEU A N 1
ATOM 903 C CA . LEU A 1 119 ? -9.317 4.704 9.918 1.00 92.56 119 LEU A CA 1
ATOM 904 C C . LEU A 1 119 ? -9.026 5.435 8.595 1.00 92.56 119 LEU A C 1
ATOM 906 O O . LEU A 1 119 ? -9.388 4.914 7.536 1.00 92.56 119 LEU A O 1
ATOM 910 N N . ALA A 1 120 ? -8.357 6.591 8.622 1.00 90.62 120 ALA A N 1
ATOM 911 C CA . ALA A 1 120 ? -7.844 7.258 7.428 1.00 90.62 120 ALA A CA 1
ATOM 912 C C . ALA A 1 120 ? -6.648 6.494 6.827 1.00 90.62 120 ALA A C 1
ATOM 914 O O . ALA A 1 120 ? -6.654 6.212 5.625 1.00 90.62 120 ALA A O 1
ATOM 915 N N . ASP A 1 121 ? -5.687 6.057 7.645 1.00 92.56 121 ASP A N 1
ATOM 916 C CA . ASP A 1 121 ? -4.530 5.291 7.162 1.00 92.56 121 ASP A CA 1
ATOM 917 C C . ASP A 1 121 ? -4.912 3.888 6.670 1.00 92.56 121 ASP A C 1
ATOM 919 O O . ASP A 1 121 ? -4.478 3.479 5.589 1.00 92.56 121 ASP A O 1
ATOM 923 N N . ILE A 1 122 ? -5.804 3.177 7.377 1.00 91.75 122 ILE A N 1
ATOM 924 C CA . ILE A 1 122 ? -6.374 1.891 6.919 1.00 91.75 122 ILE A CA 1
ATOM 925 C C . ILE A 1 122 ? -7.092 2.051 5.562 1.00 91.75 122 ILE A C 1
ATOM 927 O O . ILE A 1 122 ? -7.151 1.107 4.765 1.00 91.75 122 ILE A O 1
ATOM 931 N N . ARG A 1 123 ? -7.640 3.241 5.277 1.00 89.75 123 ARG A N 1
ATOM 932 C CA . ARG A 1 123 ? -8.344 3.556 4.026 1.00 89.75 123 ARG A CA 1
ATOM 933 C C . ARG A 1 123 ? -7.414 3.951 2.876 1.00 89.75 123 ARG A C 1
ATOM 935 O O . ARG A 1 123 ? -7.745 3.615 1.737 1.00 89.75 123 ARG A O 1
ATOM 942 N N . ALA A 1 124 ? -6.335 4.685 3.146 1.00 87.00 124 ALA A N 1
ATOM 943 C CA . ALA A 1 124 ? -5.515 5.345 2.125 1.00 87.00 124 ALA A CA 1
ATOM 944 C C . ALA A 1 124 ? -4.042 4.906 2.158 1.00 87.00 124 ALA A C 1
ATOM 946 O O . ALA A 1 124 ? -3.571 4.276 1.209 1.00 87.00 124 ALA A O 1
ATOM 947 N N . THR A 1 125 ? -3.338 5.204 3.250 1.00 89.81 125 THR A N 1
ATOM 948 C CA . THR A 1 125 ? -1.888 5.012 3.409 1.00 89.81 125 THR A CA 1
ATOM 949 C C . THR A 1 125 ? -1.478 3.544 3.300 1.00 89.81 125 THR A C 1
ATOM 951 O O . THR A 1 125 ? -0.592 3.194 2.520 1.00 89.81 125 THR A O 1
ATOM 954 N N . PHE A 1 126 ? -2.171 2.655 4.010 1.00 90.06 126 PHE A N 1
ATOM 955 C CA . PHE A 1 126 ? -1.845 1.230 4.027 1.00 90.06 126 PHE A CA 1
ATOM 956 C C . PHE A 1 126 ? -2.155 0.510 2.695 1.00 90.06 126 PHE A C 1
ATOM 958 O O . PHE A 1 126 ? -1.271 -0.185 2.187 1.00 90.06 126 PHE A O 1
ATOM 965 N N . PRO A 1 127 ? -3.324 0.704 2.044 1.00 87.94 127 PRO A N 1
ATOM 966 C CA . PRO A 1 127 ? -3.559 0.171 0.699 1.00 87.94 127 PRO A CA 1
ATOM 967 C C . PRO A 1 127 ? -2.545 0.656 -0.350 1.00 87.94 127 PRO A C 1
ATOM 969 O O . PRO A 1 127 ? -2.181 -0.118 -1.238 1.00 87.94 127 PRO A O 1
ATOM 972 N N . LEU A 1 128 ? -2.054 1.899 -0.237 1.00 88.56 128 LEU A N 1
ATOM 973 C CA . LEU A 1 128 ? -0.970 2.409 -1.082 1.00 88.56 128 LEU A CA 1
ATOM 974 C C . LEU A 1 128 ? 0.348 1.668 -0.808 1.00 88.56 128 LEU A C 1
ATOM 976 O O . LEU A 1 128 ? 0.971 1.191 -1.755 1.00 88.56 128 LEU A O 1
ATOM 980 N N . ALA A 1 129 ? 0.739 1.502 0.459 1.00 89.44 129 ALA A N 1
ATOM 981 C CA . ALA A 1 129 ? 1.958 0.781 0.835 1.00 89.44 129 ALA A CA 1
ATOM 982 C C . ALA A 1 129 ? 1.955 -0.681 0.340 1.00 89.44 129 ALA A C 1
ATOM 984 O O . ALA A 1 129 ? 2.931 -1.135 -0.265 1.00 89.44 129 ALA A O 1
ATOM 985 N N . VAL A 1 130 ? 0.835 -1.399 0.507 1.00 88.62 130 VAL A N 1
ATOM 986 C CA . VAL A 1 130 ? 0.656 -2.771 -0.011 1.00 88.62 130 VAL A CA 1
ATOM 987 C C . VAL A 1 130 ? 0.768 -2.800 -1.539 1.00 88.62 130 VAL A C 1
ATOM 989 O O . VAL A 1 130 ? 1.476 -3.646 -2.093 1.00 88.62 130 VAL A O 1
ATOM 992 N N . PHE A 1 131 ? 0.125 -1.859 -2.240 1.00 89.81 131 PHE A N 1
ATOM 993 C CA . PHE A 1 131 ? 0.221 -1.752 -3.697 1.00 89.81 131 PHE A CA 1
ATOM 994 C C . PHE A 1 131 ? 1.661 -1.484 -4.170 1.00 89.81 131 PHE A C 1
ATOM 996 O O . PHE A 1 131 ? 2.148 -2.195 -5.053 1.00 89.81 131 PHE A O 1
ATOM 1003 N N . GLN A 1 132 ? 2.365 -0.522 -3.564 1.00 92.25 132 GLN A N 1
ATOM 1004 C CA . GLN A 1 132 ? 3.748 -0.189 -3.918 1.00 92.25 132 GLN A CA 1
ATOM 1005 C C . GLN A 1 132 ? 4.689 -1.380 -3.680 1.00 92.25 132 GLN A 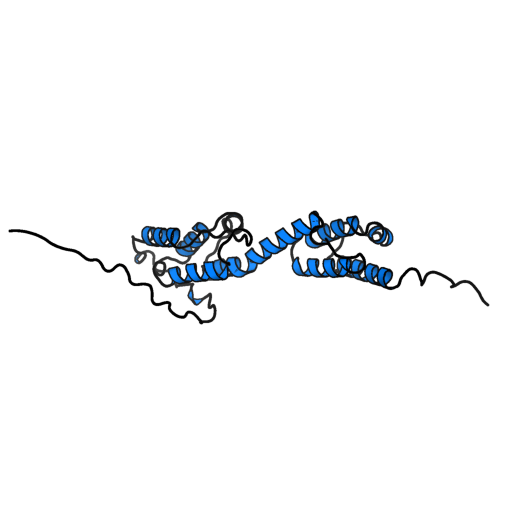C 1
ATOM 1007 O O . GLN A 1 132 ? 5.459 -1.745 -4.570 1.00 92.25 132 GLN A O 1
ATOM 1012 N N . LYS A 1 133 ? 4.553 -2.075 -2.543 1.00 90.81 133 LYS A N 1
ATOM 1013 C CA . LYS A 1 133 ? 5.288 -3.313 -2.234 1.00 90.81 133 LYS A CA 1
ATOM 1014 C C . LYS A 1 133 ? 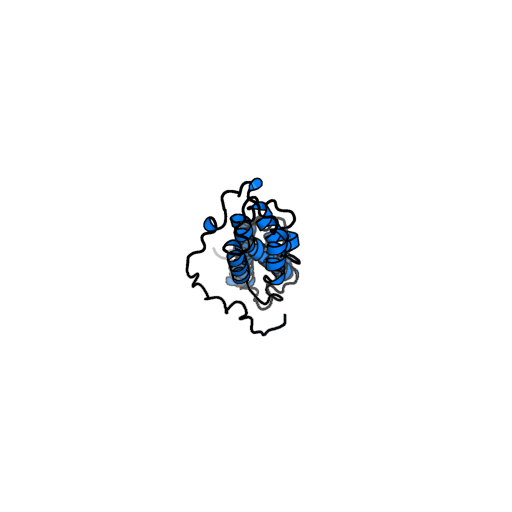5.047 -4.410 -3.280 1.00 90.81 133 LYS A C 1
ATOM 1016 O O . LYS A 1 133 ? 6.002 -5.033 -3.750 1.00 90.81 133 LYS A O 1
ATOM 1021 N N . MET A 1 134 ? 3.793 -4.627 -3.690 1.00 90.81 134 MET A N 1
ATOM 1022 C CA . MET A 1 134 ? 3.448 -5.584 -4.752 1.00 90.81 134 MET A CA 1
ATOM 1023 C C . MET A 1 134 ? 3.998 -5.169 -6.127 1.00 90.81 134 MET A C 1
ATOM 1025 O O . MET A 1 134 ? 4.408 -6.031 -6.909 1.00 90.81 134 MET A O 1
ATOM 1029 N N . LEU A 1 135 ? 4.030 -3.870 -6.434 1.00 93.88 135 LEU A N 1
ATOM 1030 C CA . LEU A 1 135 ? 4.590 -3.345 -7.680 1.00 93.88 135 LEU A CA 1
ATOM 1031 C C . LEU A 1 135 ? 6.117 -3.528 -7.728 1.00 93.88 135 LEU A C 1
ATOM 1033 O O . LEU A 1 135 ? 6.620 -4.063 -8.715 1.00 93.88 135 LEU A O 1
ATOM 1037 N N . ILE A 1 136 ? 6.840 -3.218 -6.644 1.00 95.44 136 ILE A N 1
ATOM 1038 C CA . ILE A 1 136 ? 8.284 -3.494 -6.507 1.00 95.44 136 ILE A CA 1
ATOM 1039 C C . ILE A 1 136 ? 8.586 -4.988 -6.701 1.00 95.44 136 ILE A C 1
ATOM 1041 O O . ILE A 1 136 ? 9.498 -5.341 -7.447 1.00 95.44 136 ILE A O 1
ATOM 1045 N N . GLN A 1 137 ? 7.795 -5.888 -6.104 1.00 94.44 137 GLN A N 1
ATOM 1046 C CA . GLN A 1 137 ? 7.960 -7.336 -6.305 1.00 94.44 137 GLN A CA 1
ATOM 1047 C C . GLN A 1 137 ? 7.806 -7.751 -7.780 1.00 94.44 137 GLN A C 1
ATOM 1049 O O . GLN A 1 137 ? 8.606 -8.547 -8.273 1.00 94.44 137 GLN A O 1
ATOM 1054 N N . ARG A 1 138 ? 6.834 -7.179 -8.506 1.00 95.31 138 ARG A N 1
ATOM 1055 C CA . ARG A 1 138 ? 6.647 -7.432 -9.948 1.00 95.31 138 ARG A CA 1
ATOM 1056 C C . ARG A 1 138 ? 7.718 -6.779 -10.828 1.00 95.31 138 ARG A C 1
ATOM 1058 O O . ARG A 1 138 ? 7.994 -7.279 -11.916 1.00 95.31 138 ARG A O 1
ATOM 1065 N N . ILE A 1 139 ? 8.321 -5.674 -10.394 1.00 96.06 139 ILE A N 1
ATOM 1066 C CA . ILE A 1 139 ? 9.471 -5.052 -11.071 1.00 96.06 139 ILE A CA 1
ATOM 1067 C C . ILE A 1 139 ? 10.706 -5.953 -10.926 1.00 96.06 139 ILE A C 1
ATOM 1069 O O . ILE A 1 139 ? 11.377 -6.230 -11.919 1.00 96.06 139 ILE A O 1
ATOM 1073 N N . ARG A 1 140 ? 10.945 -6.503 -9.726 1.00 94.44 140 ARG A N 1
ATOM 1074 C CA . ARG A 1 140 ? 12.033 -7.459 -9.448 1.00 94.44 140 ARG A CA 1
ATOM 1075 C C . ARG A 1 140 ? 11.967 -8.712 -10.319 1.00 94.44 140 ARG A C 1
ATOM 1077 O O . ARG A 1 140 ? 12.984 -9.069 -10.922 1.00 94.44 140 ARG A O 1
ATOM 1084 N N . SER A 1 141 ? 10.794 -9.345 -10.413 1.00 94.06 141 SER A N 1
ATOM 1085 C CA . SER A 1 141 ? 10.582 -10.543 -11.241 1.00 94.06 141 SER A CA 1
ATOM 1086 C C . SER A 1 141 ? 10.530 -10.259 -12.746 1.00 94.06 141 SER A C 1
ATOM 1088 O O . SER A 1 141 ? 10.789 -11.156 -13.542 1.00 94.06 141 SER A O 1
ATOM 1090 N N . GLY A 1 142 ? 10.209 -9.023 -13.143 1.00 92.31 142 GLY A N 1
ATOM 1091 C CA . GLY A 1 142 ? 9.939 -8.642 -14.531 1.00 92.31 142 GLY A CA 1
ATOM 1092 C C . GLY A 1 142 ? 8.461 -8.751 -14.932 1.00 92.31 142 GLY A C 1
ATOM 1093 O O . GLY A 1 142 ? 8.082 -8.225 -15.979 1.00 92.31 142 GLY A O 1
ATOM 1094 N N . ASP A 1 143 ? 7.595 -9.325 -14.087 1.00 94.75 143 ASP A N 1
ATOM 1095 C CA . ASP A 1 143 ? 6.147 -9.456 -14.335 1.00 94.75 143 ASP A CA 1
ATOM 1096 C C . ASP A 1 143 ? 5.425 -8.109 -14.492 1.00 94.75 143 ASP A C 1
ATOM 1098 O O . ASP A 1 143 ? 4.305 -8.060 -15.002 1.00 94.75 143 ASP A O 1
ATOM 1102 N N . ALA A 1 144 ? 6.017 -7.006 -14.025 1.00 94.44 144 ALA A N 1
ATOM 1103 C CA . ALA A 1 144 ? 5.520 -5.651 -14.263 1.00 94.44 144 ALA A CA 1
ATOM 1104 C C . ALA A 1 144 ? 5.673 -5.230 -15.738 1.00 94.44 144 ALA A C 1
ATOM 1106 O O . ALA A 1 144 ? 4.871 -4.452 -16.245 1.00 94.44 144 ALA A O 1
ATOM 1107 N N . PHE A 1 145 ? 6.670 -5.772 -16.440 1.00 95.00 145 PHE A N 1
ATOM 1108 C CA . PHE A 1 145 ? 7.003 -5.421 -17.821 1.00 95.00 145 PHE A CA 1
ATOM 1109 C C . PHE A 1 145 ? 6.610 -6.496 -18.850 1.00 95.00 145 PHE A C 1
ATOM 1111 O O . PHE A 1 145 ? 6.746 -6.272 -20.054 1.00 95.00 145 PHE A O 1
ATOM 1118 N N . ALA A 1 146 ? 6.088 -7.640 -18.401 1.00 92.75 146 ALA A N 1
ATOM 1119 C CA . ALA A 1 146 ? 5.613 -8.715 -19.265 1.00 92.75 146 ALA A CA 1
ATOM 1120 C C . ALA A 1 146 ? 4.586 -8.213 -20.303 1.00 92.75 146 ALA A C 1
ATOM 1122 O O . ALA A 1 146 ? 3.599 -7.563 -19.963 1.00 92.75 146 ALA A O 1
ATOM 1123 N N . GLY A 1 147 ? 4.828 -8.523 -21.580 1.00 89.56 147 GLY A N 1
ATOM 1124 C CA . GLY A 1 147 ? 3.977 -8.121 -22.707 1.00 89.56 147 GLY A CA 1
ATOM 1125 C C . GLY A 1 147 ? 4.261 -6.732 -23.301 1.00 89.56 147 GLY A C 1
ATOM 1126 O O . GLY A 1 147 ? 3.727 -6.427 -24.366 1.00 89.56 147 GLY A O 1
ATOM 1127 N N . TYR A 1 148 ? 5.115 -5.903 -22.688 1.00 91.75 148 TYR A N 1
ATOM 1128 C CA . TYR A 1 148 ? 5.497 -4.606 -23.260 1.00 91.75 148 TYR A CA 1
ATOM 1129 C C . TYR A 1 148 ? 6.711 -4.713 -24.191 1.00 91.75 148 TYR A C 1
ATOM 1131 O O . TYR A 1 148 ? 7.717 -5.341 -23.871 1.00 91.75 148 TYR A O 1
ATOM 1139 N N . GLY A 1 149 ? 6.644 -4.035 -25.339 1.00 86.81 149 GLY A N 1
ATOM 1140 C CA . GLY A 1 149 ? 7.770 -3.919 -26.267 1.00 86.81 149 GLY A CA 1
ATOM 1141 C C . GLY A 1 149 ? 8.795 -2.860 -25.840 1.00 86.81 149 GLY A C 1
ATOM 1142 O O . GLY A 1 149 ? 8.478 -1.926 -25.097 1.00 86.81 149 GLY A O 1
ATOM 1143 N N . VAL A 1 150 ? 10.009 -2.955 -26.393 1.00 83.62 150 VAL A N 1
ATOM 1144 C CA . VAL A 1 150 ? 11.152 -2.049 -26.132 1.00 83.62 150 VAL A CA 1
ATOM 1145 C C . VAL A 1 150 ? 10.794 -0.564 -26.319 1.00 83.62 150 VAL A C 1
ATOM 1147 O O . VAL A 1 150 ? 11.201 0.277 -25.526 1.00 83.62 150 VAL A O 1
ATOM 1150 N N . LEU A 1 151 ? 9.960 -0.219 -27.308 1.00 85.25 151 LEU A N 1
ATOM 1151 C CA . LEU A 1 151 ? 9.511 1.168 -27.519 1.00 85.25 151 LEU A CA 1
ATOM 1152 C C . LEU A 1 151 ? 8.593 1.690 -26.396 1.00 85.25 151 LEU A C 1
ATOM 1154 O O . LEU A 1 151 ? 8.553 2.891 -26.128 1.00 85.25 151 LEU A O 1
ATOM 1158 N N . THR A 1 152 ? 7.844 0.802 -25.738 1.00 89.69 152 THR A N 1
ATOM 1159 C CA . THR A 1 152 ? 6.852 1.146 -24.704 1.00 89.69 152 THR A CA 1
ATOM 1160 C C . THR A 1 152 ? 7.389 1.062 -23.279 1.00 89.69 152 THR A C 1
ATOM 1162 O O . THR A 1 152 ? 6.929 1.817 -22.424 1.00 89.69 152 THR A O 1
ATOM 1165 N N . ILE A 1 153 ? 8.371 0.195 -23.017 1.00 91.56 153 ILE A N 1
ATOM 1166 C CA . ILE A 1 153 ? 8.802 -0.166 -21.658 1.00 91.56 153 ILE A CA 1
ATOM 1167 C C . ILE A 1 153 ? 9.300 1.034 -20.830 1.00 91.56 153 ILE A C 1
ATOM 1169 O O . ILE A 1 153 ? 9.007 1.123 -19.640 1.00 91.56 153 ILE A O 1
ATOM 1173 N N . GLY A 1 154 ? 9.938 2.025 -21.464 1.00 90.50 154 GLY A N 1
ATOM 1174 C CA . GLY A 1 154 ? 10.342 3.271 -20.802 1.00 90.50 154 GLY A CA 1
ATOM 1175 C C . GLY A 1 154 ? 9.163 4.128 -20.312 1.00 90.50 154 GLY A C 1
ATOM 1176 O O . GLY A 1 154 ? 9.180 4.616 -19.185 1.00 90.50 154 GLY A O 1
ATOM 1177 N N . LYS A 1 155 ? 8.082 4.234 -21.099 1.00 91.75 155 LYS A N 1
ATOM 1178 C CA . LYS A 1 155 ? 6.853 4.951 -20.691 1.00 91.75 155 LYS A CA 1
ATOM 1179 C C . LYS A 1 155 ? 6.181 4.253 -19.508 1.00 91.75 155 LYS A C 1
ATOM 1181 O O . LYS A 1 155 ? 5.684 4.916 -18.603 1.00 91.75 155 LYS A O 1
ATOM 1186 N N . VAL A 1 156 ? 6.202 2.920 -19.513 1.00 95.12 156 VAL A N 1
ATOM 1187 C CA . VAL A 1 156 ? 5.693 2.085 -18.418 1.00 95.12 156 VAL A CA 1
ATOM 1188 C C . VAL A 1 156 ? 6.522 2.292 -17.146 1.00 95.12 156 VAL A C 1
ATOM 1190 O O . VAL A 1 156 ? 5.950 2.493 -16.083 1.00 95.12 156 VAL A O 1
ATOM 1193 N N . ALA A 1 157 ? 7.852 2.347 -17.247 1.00 94.12 157 ALA A N 1
ATOM 1194 C CA . ALA A 1 157 ? 8.720 2.593 -16.097 1.00 94.12 157 ALA A CA 1
ATOM 1195 C C . ALA A 1 157 ? 8.590 4.011 -15.513 1.00 94.12 157 ALA A C 1
ATOM 1197 O O . ALA A 1 157 ? 8.559 4.152 -14.295 1.00 94.12 157 ALA A O 1
ATOM 1198 N N . ILE A 1 158 ? 8.449 5.051 -16.347 1.00 94.69 158 ILE A N 1
ATOM 1199 C CA . ILE A 1 158 ? 8.160 6.420 -15.876 1.00 94.69 158 ILE A CA 1
ATOM 1200 C C . ILE A 1 158 ? 6.816 6.457 -15.129 1.00 94.69 158 ILE A C 1
ATOM 1202 O O . ILE A 1 158 ? 6.712 7.080 -14.074 1.00 94.69 158 ILE A O 1
ATOM 1206 N N . ARG A 1 159 ? 5.794 5.747 -15.631 1.00 95.75 159 ARG A N 1
ATOM 1207 C CA . ARG A 1 159 ? 4.513 5.600 -14.925 1.00 95.75 159 ARG A CA 1
ATOM 1208 C C . ARG A 1 159 ? 4.681 4.869 -13.588 1.00 95.75 159 ARG A C 1
ATOM 1210 O O . ARG A 1 159 ? 4.131 5.328 -12.592 1.00 95.75 159 ARG A O 1
ATOM 1217 N N . TYR A 1 160 ? 5.437 3.772 -13.546 1.00 96.38 160 TYR A N 1
ATOM 1218 C CA . TYR A 1 160 ? 5.688 3.046 -12.299 1.00 96.38 160 TYR A CA 1
ATOM 1219 C C . TYR A 1 160 ? 6.485 3.866 -11.284 1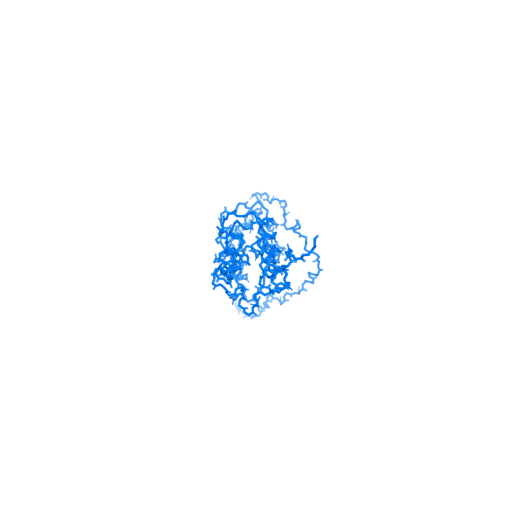.00 96.38 160 TYR A C 1
ATOM 1221 O O . TYR A 1 160 ? 6.209 3.746 -10.100 1.00 96.38 160 TYR A O 1
ATOM 1229 N N . LEU A 1 161 ? 7.395 4.746 -11.710 1.00 95.19 161 LEU A N 1
ATOM 1230 C CA . LEU A 1 161 ? 8.062 5.677 -10.796 1.00 95.19 161 LEU A CA 1
ATOM 1231 C C . LEU A 1 161 ? 7.062 6.639 -10.131 1.00 95.19 161 LEU A C 1
ATOM 1233 O O . LEU A 1 161 ? 7.122 6.830 -8.922 1.00 95.19 161 LEU A O 1
ATOM 1237 N N . ALA A 1 162 ? 6.095 7.174 -10.884 1.00 94.00 162 ALA A N 1
ATOM 1238 C CA . ALA A 1 162 ? 5.029 8.007 -10.319 1.00 94.00 162 ALA A CA 1
ATOM 1239 C C . ALA A 1 162 ? 4.089 7.217 -9.381 1.00 94.00 162 ALA A C 1
ATOM 1241 O O . ALA A 1 162 ? 3.696 7.718 -8.332 1.00 94.00 162 ALA A O 1
ATOM 1242 N N . GLU A 1 163 ? 3.768 5.962 -9.712 1.00 92.94 163 GLU A N 1
ATOM 1243 C CA . GLU A 1 163 ? 3.001 5.056 -8.837 1.00 92.94 163 GLU A CA 1
ATOM 1244 C C . GLU A 1 163 ? 3.785 4.638 -7.566 1.00 92.94 163 GLU A C 1
ATOM 1246 O O . GLU A 1 163 ? 3.185 4.271 -6.554 1.00 92.94 163 GLU A O 1
ATOM 1251 N N . LEU A 1 164 ? 5.117 4.751 -7.591 1.00 94.06 164 LEU A N 1
ATOM 1252 C CA . LEU A 1 164 ? 6.051 4.466 -6.495 1.00 94.06 164 LEU A CA 1
ATOM 1253 C C . LEU A 1 164 ? 6.605 5.736 -5.816 1.00 94.06 164 LEU A C 1
ATOM 1255 O O . LEU A 1 164 ? 7.611 5.653 -5.110 1.00 94.06 164 LEU A O 1
ATOM 1259 N N . GLN A 1 165 ? 5.983 6.904 -6.012 1.00 89.19 165 GLN A N 1
ATOM 1260 C CA . GLN A 1 165 ? 6.472 8.167 -5.448 1.00 89.19 165 GLN A CA 1
ATOM 1261 C C . GLN A 1 165 ? 6.700 8.054 -3.928 1.00 89.19 165 GLN A C 1
ATOM 1263 O O . GLN A 1 165 ? 5.828 7.598 -3.187 1.00 89.19 165 GLN A O 1
ATOM 1268 N N . GLY A 1 166 ? 7.890 8.462 -3.473 1.00 84.94 166 GLY A N 1
ATOM 1269 C CA . GLY A 1 166 ? 8.324 8.382 -2.071 1.00 84.94 166 GLY A CA 1
ATOM 1270 C C . GLY A 1 166 ? 8.912 7.030 -1.638 1.00 84.94 166 GLY A C 1
ATOM 1271 O O . GLY A 1 166 ? 9.583 6.968 -0.609 1.00 84.94 166 GLY A O 1
ATOM 1272 N N . HIS A 1 167 ? 8.739 5.955 -2.413 1.00 89.75 167 HIS A N 1
ATOM 1273 C CA . HIS A 1 167 ? 9.293 4.642 -2.081 1.00 89.75 167 HIS A CA 1
ATOM 1274 C C . HIS A 1 167 ? 10.792 4.579 -2.423 1.00 89.75 167 HIS A C 1
ATOM 1276 O O . HIS A 1 167 ? 11.169 4.509 -3.592 1.00 89.75 167 HIS A O 1
ATOM 1282 N N . SER A 1 168 ? 11.666 4.528 -1.413 1.00 88.50 168 SER A N 1
ATOM 1283 C CA . SER A 1 168 ? 13.132 4.653 -1.567 1.00 88.50 168 SER A CA 1
ATOM 1284 C C . SER A 1 168 ? 13.782 3.691 -2.577 1.00 88.50 168 SER A C 1
ATOM 1286 O O . SER A 1 168 ? 14.780 4.036 -3.205 1.00 88.50 168 SER A O 1
ATOM 1288 N N . SER A 1 169 ? 13.220 2.495 -2.779 1.00 90.25 169 SER A N 1
ATOM 1289 C CA . SER A 1 169 ? 13.721 1.529 -3.774 1.00 90.25 169 SER A CA 1
ATOM 1290 C C . SER A 1 169 ? 13.261 1.787 -5.221 1.00 90.25 169 SER A C 1
ATOM 1292 O O . SER A 1 169 ? 13.698 1.064 -6.109 1.00 90.25 169 SER A O 1
ATOM 1294 N N . ALA A 1 170 ? 12.399 2.771 -5.505 1.00 92.81 170 ALA A N 1
ATOM 1295 C CA . ALA A 1 170 ? 11.740 2.909 -6.812 1.00 92.81 170 ALA A CA 1
ATOM 1296 C C . ALA A 1 170 ? 12.722 2.994 -7.998 1.00 92.81 170 ALA A C 1
ATOM 1298 O O . ALA A 1 170 ? 12.705 2.132 -8.880 1.00 92.81 170 ALA A O 1
ATOM 1299 N N . VAL A 1 171 ? 13.615 3.991 -8.005 1.00 93.50 171 VAL A N 1
ATOM 1300 C CA . VAL A 1 171 ? 14.610 4.168 -9.079 1.00 93.50 171 VAL A CA 1
ATOM 1301 C C . VAL A 1 171 ? 15.628 3.018 -9.149 1.00 93.50 171 VAL A C 1
ATOM 1303 O O . VAL A 1 171 ? 15.865 2.546 -10.265 1.00 93.50 171 VAL A O 1
ATOM 1306 N N . PRO A 1 172 ? 16.215 2.511 -8.039 1.00 93.25 172 PRO A N 1
ATOM 1307 C CA . PRO A 1 172 ? 17.081 1.329 -8.074 1.00 93.25 172 PRO A CA 1
ATOM 1308 C C . PRO A 1 172 ? 16.453 0.116 -8.777 1.00 93.25 172 PRO A C 1
ATOM 1310 O O . PRO A 1 172 ? 17.043 -0.420 -9.716 1.00 93.25 172 PRO A O 1
ATOM 1313 N N . GLU A 1 173 ? 15.238 -0.266 -8.380 1.00 94.69 173 GLU A N 1
ATOM 1314 C CA . GLU A 1 173 ? 14.556 -1.478 -8.856 1.00 94.69 173 GLU A CA 1
ATOM 1315 C C . GLU A 1 173 ? 14.120 -1.346 -10.321 1.00 94.69 173 GLU A C 1
ATOM 1317 O O . GLU A 1 173 ? 14.321 -2.261 -11.124 1.00 94.69 173 GLU A O 1
ATOM 1322 N N . LEU A 1 174 ? 13.589 -0.177 -10.704 1.00 94.62 174 LEU A N 1
ATOM 1323 C CA . LEU A 1 174 ? 13.273 0.134 -12.099 1.00 94.62 174 LEU A CA 1
ATOM 1324 C C . LEU A 1 174 ? 14.538 0.142 -12.970 1.00 94.62 174 LEU A C 1
ATOM 1326 O O . LEU A 1 174 ? 14.517 -0.380 -14.084 1.00 94.62 174 LEU A O 1
ATOM 1330 N N . SER A 1 175 ? 15.654 0.676 -12.466 1.00 93.00 175 SER A N 1
ATOM 1331 C CA . SER A 1 175 ? 16.930 0.698 -13.192 1.00 93.00 175 SER A CA 1
ATOM 1332 C C . SER A 1 175 ? 17.516 -0.700 -13.392 1.00 93.00 175 SER A C 1
ATOM 1334 O O . SER A 1 175 ? 18.047 -0.992 -14.462 1.00 93.00 175 SER A O 1
ATOM 1336 N N . GLU A 1 176 ? 17.411 -1.588 -12.399 1.00 92.81 176 GLU A N 1
ATOM 1337 C CA . GLU A 1 176 ? 17.865 -2.976 -12.539 1.00 92.81 176 GLU A CA 1
ATOM 1338 C C . GLU A 1 176 ? 16.956 -3.785 -13.479 1.00 92.81 176 GLU A C 1
ATOM 1340 O O . GLU A 1 176 ? 17.443 -4.557 -14.308 1.00 92.81 176 GLU A O 1
ATOM 1345 N N . ALA A 1 177 ? 15.635 -3.604 -13.396 1.00 93.00 177 ALA A N 1
ATOM 1346 C CA . ALA A 1 177 ? 14.696 -4.256 -14.306 1.00 93.00 177 ALA A CA 1
ATOM 1347 C C . ALA A 1 177 ? 14.927 -3.824 -15.765 1.00 93.00 177 ALA A C 1
ATOM 1349 O O . ALA A 1 177 ? 15.072 -4.673 -16.644 1.00 93.00 177 ALA A O 1
ATOM 1350 N N . LEU A 1 178 ? 15.044 -2.520 -16.033 1.00 91.12 178 LEU A N 1
ATOM 1351 C CA . LEU A 1 178 ? 15.310 -2.022 -17.385 1.00 91.12 178 LEU A CA 1
ATOM 1352 C C . LEU A 1 178 ? 16.727 -2.353 -17.875 1.00 91.12 178 LEU A C 1
ATOM 1354 O O . LEU A 1 178 ? 16.891 -2.664 -19.052 1.00 91.12 178 LEU A O 1
ATOM 1358 N N . GLY A 1 179 ? 17.731 -2.375 -16.993 1.00 89.69 179 GLY A N 1
ATOM 1359 C CA . GLY A 1 179 ? 19.082 -2.834 -17.330 1.00 89.69 179 GLY A CA 1
ATOM 1360 C C . GLY A 1 179 ? 19.133 -4.305 -17.763 1.00 89.69 179 GLY A C 1
ATOM 1361 O O . GLY A 1 179 ? 19.926 -4.656 -18.637 1.00 89.69 179 GLY A O 1
ATOM 1362 N N . ARG A 1 180 ? 18.250 -5.154 -17.216 1.00 90.56 180 ARG A N 1
ATOM 1363 C CA . ARG A 1 180 ? 18.061 -6.552 -17.651 1.00 90.56 180 ARG A CA 1
ATOM 1364 C C . ARG A 1 180 ? 17.244 -6.671 -18.945 1.00 90.56 180 ARG A C 1
ATOM 1366 O O . ARG A 1 180 ? 17.531 -7.550 -19.752 1.00 90.56 180 ARG A O 1
ATOM 1373 N N . LEU A 1 181 ? 16.251 -5.802 -19.155 1.00 89.56 181 LEU A N 1
ATOM 1374 C CA . LEU A 1 181 ? 15.295 -5.883 -20.274 1.00 89.56 181 LEU A CA 1
ATOM 1375 C C . LEU A 1 181 ? 15.722 -5.102 -21.536 1.00 89.56 181 LEU A C 1
ATOM 1377 O O . LEU A 1 181 ? 15.227 -5.386 -22.625 1.00 89.56 181 LEU A O 1
ATOM 1381 N N . MET A 1 182 ? 16.648 -4.146 -21.417 1.00 87.44 182 MET A N 1
ATOM 1382 C CA . MET A 1 182 ? 17.230 -3.361 -22.521 1.00 87.44 182 MET A CA 1
ATOM 1383 C C . MET A 1 182 ? 18.763 -3.208 -22.373 1.00 87.44 182 MET A C 1
ATOM 1385 O O . MET A 1 182 ? 19.281 -2.086 -22.328 1.00 87.44 182 MET A O 1
ATOM 1389 N N . PRO A 1 183 ? 19.529 -4.314 -22.271 1.00 88.00 183 PRO A N 1
ATOM 1390 C CA . PRO A 1 183 ? 20.933 -4.282 -21.846 1.00 88.00 183 PRO A CA 1
ATOM 1391 C C . PRO A 1 183 ? 21.875 -3.559 -22.818 1.00 88.00 183 PRO A C 1
ATOM 1393 O O . PRO A 1 183 ? 22.923 -3.063 -22.401 1.00 88.00 183 PRO A O 1
ATOM 1396 N N . GLU A 1 184 ? 21.537 -3.476 -24.108 1.00 86.62 184 GLU A N 1
ATOM 1397 C CA . GLU A 1 184 ? 22.315 -2.679 -25.061 1.00 86.62 184 GLU A CA 1
ATOM 1398 C C . GLU A 1 184 ? 22.099 -1.183 -24.855 1.00 86.62 184 GLU A C 1
ATOM 1400 O O . GLU A 1 184 ? 23.061 -0.427 -24.759 1.00 86.62 184 GLU A O 1
ATOM 1405 N N . GLN A 1 185 ? 20.839 -0.757 -24.783 1.00 86.12 185 GLN A N 1
ATOM 1406 C CA . GLN A 1 185 ? 20.447 0.641 -24.649 1.00 86.12 185 GLN A CA 1
ATOM 1407 C C . GLN A 1 185 ? 20.967 1.209 -23.324 1.00 86.12 185 GLN A C 1
ATOM 1409 O O . GLN A 1 185 ? 21.592 2.268 -23.306 1.00 86.12 185 GLN A O 1
ATOM 1414 N N . TRP A 1 186 ? 20.816 0.446 -22.234 1.00 87.12 186 TRP A N 1
ATOM 1415 C CA . TRP A 1 186 ? 21.349 0.795 -20.916 1.00 87.12 186 TRP A CA 1
ATOM 1416 C C . TRP A 1 186 ? 22.866 1.035 -20.953 1.00 87.12 186 TRP A C 1
ATOM 1418 O O . TRP A 1 186 ? 23.361 2.025 -20.413 1.00 87.12 186 TRP A O 1
ATOM 1428 N N . ARG A 1 187 ? 23.602 0.168 -21.667 1.00 85.31 187 ARG A N 1
ATOM 1429 C CA . ARG A 1 187 ? 25.059 0.267 -21.832 1.00 85.31 187 ARG A CA 1
ATOM 1430 C C . ARG A 1 187 ? 25.481 1.436 -22.725 1.00 85.31 187 ARG A C 1
ATOM 1432 O O . ARG A 1 187 ? 26.453 2.102 -22.386 1.00 85.31 187 ARG A O 1
ATOM 1439 N N . ARG A 1 188 ? 24.771 1.707 -23.831 1.00 83.75 188 ARG A N 1
ATOM 1440 C CA . ARG A 1 188 ? 25.068 2.833 -24.747 1.00 83.75 188 ARG A CA 1
ATOM 1441 C C . ARG A 1 188 ? 25.011 4.185 -24.031 1.00 83.75 188 ARG A C 1
ATOM 1443 O O . ARG A 1 188 ? 25.872 5.023 -24.263 1.00 83.75 188 ARG A O 1
ATOM 1450 N N . HIS A 1 189 ? 24.050 4.362 -23.125 1.00 79.19 189 HIS A N 1
ATOM 1451 C CA . HIS A 1 189 ? 23.918 5.570 -22.303 1.00 79.19 189 HIS A CA 1
ATOM 1452 C C . HIS A 1 189 ? 24.775 5.554 -21.018 1.00 79.19 189 HIS A C 1
ATOM 1454 O O . HIS A 1 189 ? 24.689 6.483 -20.221 1.00 79.19 189 HIS A O 1
ATOM 1460 N N . GLY A 1 190 ? 25.585 4.512 -20.782 1.00 79.50 190 GLY A N 1
ATOM 1461 C CA . GLY A 1 190 ? 26.456 4.402 -19.604 1.00 79.50 190 GLY A CA 1
ATOM 1462 C C . GLY A 1 190 ? 25.730 4.255 -18.257 1.00 79.50 190 GLY A C 1
ATOM 1463 O O . GLY A 1 190 ? 26.356 4.431 -17.210 1.00 79.50 190 GLY A O 1
ATOM 1464 N N . LEU A 1 191 ? 24.430 3.945 -18.268 1.00 82.25 191 LEU A N 1
ATOM 1465 C CA . LEU A 1 191 ? 23.573 3.965 -17.081 1.00 82.25 191 LEU A CA 1
ATOM 1466 C C . LEU A 1 191 ? 23.934 2.834 -16.110 1.00 82.25 191 LEU A C 1
ATOM 1468 O O . LEU A 1 191 ? 24.187 1.695 -16.511 1.00 82.25 191 LEU A O 1
ATOM 1472 N N . ARG A 1 192 ? 23.906 3.135 -14.807 1.00 75.06 192 ARG A N 1
ATOM 1473 C CA . ARG A 1 192 ? 24.159 2.172 -13.724 1.00 75.06 192 ARG A CA 1
ATOM 1474 C C . ARG A 1 192 ? 22.931 2.059 -12.814 1.00 75.06 192 ARG A C 1
ATOM 1476 O O . ARG A 1 192 ? 22.334 3.089 -12.502 1.00 75.06 192 ARG A O 1
ATOM 1483 N N . PRO A 1 193 ? 22.533 0.849 -12.379 1.00 68.38 193 PRO A N 1
ATOM 1484 C CA . PRO A 1 193 ? 21.482 0.699 -11.378 1.00 68.38 193 PRO A CA 1
ATOM 1485 C C . PRO A 1 193 ? 21.825 1.413 -10.063 1.00 68.38 193 PRO A C 1
ATOM 1487 O O . PRO A 1 193 ? 22.978 1.419 -9.637 1.00 68.38 193 PRO A O 1
ATOM 1490 N N . GLY A 1 194 ? 20.812 1.990 -9.413 1.00 64.81 194 GLY A N 1
ATOM 1491 C CA . GLY A 1 194 ? 20.896 2.467 -8.028 1.00 64.81 194 GLY A CA 1
ATOM 1492 C C . GLY A 1 194 ? 21.622 3.795 -7.768 1.00 64.81 194 GLY A C 1
ATOM 1493 O O . GLY A 1 194 ? 21.732 4.170 -6.606 1.00 64.81 194 GLY A O 1
ATOM 1494 N N . SER A 1 195 ? 22.101 4.518 -8.789 1.00 68.06 195 SER A N 1
ATOM 1495 C CA . SER A 1 195 ? 22.892 5.756 -8.611 1.00 68.06 195 SER A CA 1
ATOM 1496 C C . SER A 1 195 ? 22.316 7.000 -9.310 1.00 68.06 195 SER A C 1
ATOM 1498 O O . SER A 1 195 ? 23.078 7.858 -9.752 1.00 68.06 195 SER A O 1
ATOM 1500 N N . MET A 1 196 ? 20.995 7.079 -9.481 1.00 84.38 196 MET A N 1
ATOM 1501 C CA . MET A 1 196 ? 20.300 8.163 -10.194 1.00 84.38 196 MET A CA 1
ATOM 1502 C C . MET A 1 196 ? 19.152 8.706 -9.341 1.00 84.38 196 MET A C 1
ATOM 1504 O O . MET A 1 196 ? 18.531 7.933 -8.610 1.00 84.38 196 MET A O 1
ATOM 1508 N N . SER A 1 197 ? 18.847 10.003 -9.450 1.00 89.00 197 SER A N 1
ATOM 1509 C CA . SER A 1 197 ? 17.597 10.551 -8.907 1.00 89.00 197 SER A CA 1
ATOM 1510 C C . SER A 1 197 ? 16.405 10.224 -9.814 1.00 89.00 197 SER A C 1
ATOM 1512 O O . SER A 1 197 ? 16.576 9.859 -10.979 1.00 89.00 197 SER A O 1
ATOM 1514 N N . ASP A 1 198 ? 15.187 10.421 -9.308 1.00 89.50 198 ASP A N 1
ATOM 1515 C CA . ASP A 1 198 ? 13.942 10.344 -10.081 1.00 89.50 198 ASP A CA 1
ATOM 1516 C C . ASP A 1 198 ? 13.996 11.206 -11.355 1.00 89.50 198 ASP A C 1
ATOM 1518 O O . ASP A 1 198 ? 13.548 10.781 -12.422 1.00 89.50 198 ASP A O 1
ATOM 1522 N N . ILE A 1 199 ? 14.594 12.400 -11.264 1.00 90.44 199 ILE A N 1
ATOM 1523 C CA . ILE A 1 199 ? 14.722 13.350 -12.378 1.00 90.44 199 ILE A CA 1
ATOM 1524 C C . ILE A 1 199 ? 15.710 12.816 -13.423 1.00 90.44 199 ILE A C 1
ATOM 1526 O O . ILE A 1 199 ? 15.385 12.782 -14.613 1.00 90.44 199 ILE A O 1
ATOM 1530 N N . ASP A 1 200 ? 16.884 12.349 -12.986 1.00 90.25 200 ASP A N 1
ATOM 1531 C CA . ASP A 1 20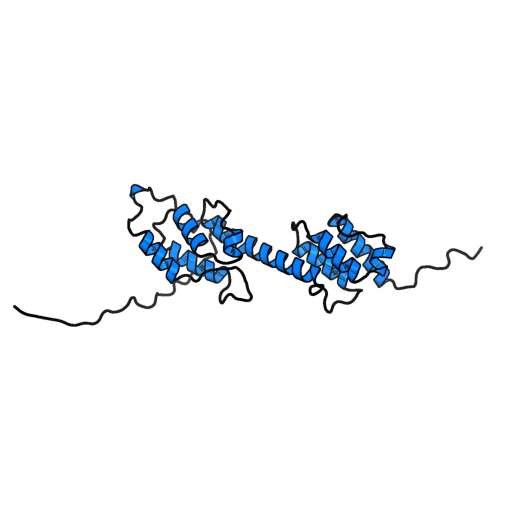0 ? 17.911 11.788 -13.875 1.00 90.25 200 ASP A CA 1
ATOM 1532 C C . ASP A 1 200 ? 17.406 10.522 -14.573 1.00 90.25 200 ASP A C 1
ATOM 1534 O O . ASP A 1 200 ? 17.625 10.339 -15.771 1.00 90.25 200 ASP A O 1
ATOM 1538 N N . PHE A 1 201 ? 16.678 9.670 -13.843 1.00 91.50 201 PHE A N 1
ATOM 1539 C CA . PHE A 1 201 ? 16.046 8.472 -14.382 1.00 91.50 201 PHE A CA 1
ATOM 1540 C C . PHE A 1 201 ? 15.028 8.830 -15.471 1.00 91.50 201 PHE A C 1
ATOM 1542 O O . PHE A 1 201 ? 15.122 8.321 -16.589 1.00 91.50 201 PHE A O 1
ATOM 1549 N N . VAL A 1 202 ? 14.090 9.746 -15.197 1.00 92.06 202 VAL A N 1
ATOM 1550 C CA . VAL A 1 202 ? 13.095 10.183 -16.192 1.00 92.06 202 VAL A CA 1
ATOM 1551 C C . VAL A 1 202 ? 13.778 10.776 -17.429 1.00 92.06 202 VAL A C 1
ATOM 1553 O O . VAL A 1 202 ? 13.413 10.413 -18.550 1.00 92.06 202 VAL A O 1
ATOM 1556 N N . ALA A 1 203 ? 14.803 11.616 -17.254 1.00 91.12 203 ALA A N 1
ATOM 1557 C CA . ALA A 1 203 ? 15.569 12.187 -18.361 1.00 91.12 203 ALA A CA 1
ATOM 1558 C C . ALA A 1 203 ? 16.301 11.110 -19.187 1.00 91.12 203 ALA A C 1
ATOM 1560 O O . ALA A 1 203 ? 16.212 11.107 -20.417 1.00 91.12 203 ALA A O 1
ATOM 1561 N N . ALA A 1 204 ? 16.968 10.152 -18.534 1.00 89.88 204 ALA A N 1
ATOM 1562 C CA . ALA A 1 204 ? 17.666 9.050 -19.195 1.00 89.88 204 ALA A CA 1
ATOM 1563 C C . ALA A 1 204 ? 16.714 8.182 -20.038 1.00 89.88 204 ALA A C 1
ATOM 1565 O O . ALA A 1 204 ? 17.015 7.873 -21.194 1.00 89.88 204 ALA A O 1
ATOM 1566 N N . ILE A 1 205 ? 15.532 7.852 -19.505 1.00 91.00 205 ILE A N 1
ATOM 1567 C CA . ILE A 1 205 ? 14.508 7.100 -20.242 1.00 91.00 205 ILE A CA 1
ATOM 1568 C C . ILE A 1 205 ? 13.944 7.912 -21.418 1.00 91.00 205 ILE A C 1
ATOM 1570 O O . ILE A 1 205 ? 13.794 7.371 -22.516 1.00 91.00 205 ILE A O 1
ATOM 1574 N N . GLN A 1 206 ? 13.679 9.210 -21.240 1.00 90.38 206 GLN A N 1
ATOM 1575 C CA . GLN A 1 206 ? 13.206 10.079 -22.326 1.00 90.38 206 GLN A CA 1
ATOM 1576 C C . GLN A 1 206 ? 14.244 10.256 -23.448 1.00 90.38 206 GLN A C 1
ATOM 1578 O O . GLN A 1 206 ? 13.869 10.374 -24.615 1.00 90.38 206 GLN A O 1
ATOM 1583 N N . ASN A 1 207 ? 15.541 10.251 -23.132 1.00 88.44 207 ASN A N 1
ATOM 1584 C CA . ASN A 1 207 ? 16.613 10.264 -24.133 1.00 88.44 207 ASN A CA 1
ATOM 1585 C C . ASN A 1 207 ? 16.612 8.958 -24.940 1.00 88.44 207 ASN A C 1
ATOM 1587 O O . ASN A 1 207 ? 16.464 8.977 -26.162 1.00 88.44 207 ASN A O 1
ATOM 1591 N N . MET A 1 208 ? 16.650 7.827 -24.236 1.00 87.12 208 MET A N 1
ATOM 1592 C CA . MET A 1 208 ? 16.657 6.485 -24.817 1.00 87.12 208 MET A CA 1
ATOM 1593 C C . MET A 1 208 ? 15.441 6.218 -25.717 1.00 87.12 208 MET A C 1
ATOM 1595 O O . MET A 1 208 ? 15.576 5.670 -26.811 1.00 87.12 208 MET A O 1
ATOM 1599 N N . GLN A 1 209 ? 14.244 6.651 -25.307 1.00 85.94 209 GLN A N 1
ATOM 1600 C CA . GLN A 1 209 ? 13.036 6.496 -26.122 1.00 85.94 209 GLN A CA 1
ATOM 1601 C C . GLN A 1 209 ? 13.009 7.393 -27.367 1.00 85.94 209 GLN A C 1
ATOM 1603 O O . GLN A 1 209 ? 12.371 7.014 -28.351 1.00 85.94 209 GLN A O 1
ATOM 1608 N N . ARG A 1 210 ? 13.698 8.544 -27.366 1.00 85.31 210 ARG A N 1
ATOM 1609 C CA . ARG A 1 210 ? 13.843 9.376 -28.574 1.00 85.31 210 ARG A CA 1
ATOM 1610 C C . ARG A 1 210 ? 14.747 8.705 -29.605 1.00 85.31 210 ARG A C 1
ATOM 1612 O O . ARG A 1 210 ? 14.366 8.638 -30.768 1.00 85.31 210 ARG A O 1
ATOM 1619 N N . GLU A 1 211 ? 15.876 8.138 -29.184 1.00 83.38 211 GLU A N 1
ATOM 1620 C CA . GLU A 1 211 ? 16.772 7.390 -30.081 1.00 83.38 211 GLU A CA 1
ATOM 1621 C C . GLU A 1 211 ? 16.106 6.124 -30.640 1.00 83.38 211 GLU A C 1
ATOM 1623 O O . GLU A 1 211 ? 16.136 5.884 -31.847 1.00 83.38 211 GLU A O 1
ATOM 1628 N N . LEU A 1 212 ? 15.420 5.352 -29.789 1.00 79.94 212 LEU A N 1
ATOM 1629 C CA . LEU A 1 212 ? 14.657 4.173 -30.217 1.00 79.94 212 LEU A CA 1
ATOM 1630 C C . LEU A 1 212 ? 13.514 4.519 -31.188 1.00 79.94 212 LEU A C 1
ATOM 1632 O O . LEU A 1 212 ? 13.188 3.706 -32.051 1.00 79.94 212 LEU A O 1
ATOM 1636 N N . GLY A 1 213 ? 12.912 5.706 -31.060 1.00 72.94 213 GLY A N 1
ATOM 1637 C CA . GLY A 1 213 ? 11.877 6.206 -31.968 1.00 72.94 213 GLY A CA 1
ATOM 1638 C C . GLY A 1 213 ? 12.403 6.806 -33.278 1.00 72.94 213 GLY A C 1
ATOM 1639 O O . GLY A 1 213 ? 11.651 6.866 -34.247 1.00 72.94 213 GLY A O 1
ATOM 1640 N N . ALA A 1 214 ? 13.669 7.233 -33.329 1.00 64.75 214 ALA A N 1
ATOM 1641 C CA . ALA A 1 214 ? 14.292 7.819 -34.522 1.00 64.75 214 ALA A CA 1
ATOM 1642 C C . ALA A 1 214 ? 14.783 6.767 -35.536 1.00 64.75 214 ALA A C 1
ATOM 1644 O O . ALA A 1 214 ? 14.924 7.066 -36.722 1.00 64.75 214 ALA A O 1
ATOM 1645 N N . GLY A 1 215 ? 15.034 5.536 -35.077 1.00 51.19 215 GLY A N 1
ATOM 1646 C CA . GLY A 1 215 ? 15.581 4.454 -35.895 1.00 51.19 215 GLY A CA 1
ATOM 1647 C C . GLY A 1 215 ? 17.073 4.628 -36.238 1.00 51.19 215 GLY A C 1
ATOM 1648 O O . GLY A 1 215 ? 17.678 5.665 -35.957 1.00 51.19 215 GLY A O 1
ATOM 1649 N N . PRO A 1 216 ? 17.711 3.609 -36.844 1.00 46.84 216 PRO A N 1
ATOM 1650 C CA . PRO A 1 216 ? 19.129 3.646 -37.206 1.00 46.84 216 PRO A CA 1
ATOM 1651 C C . PRO A 1 216 ? 19.353 4.480 -38.486 1.00 46.84 216 PRO A C 1
ATOM 1653 O O . PRO A 1 216 ? 19.669 3.930 -39.538 1.00 46.84 216 PRO A O 1
ATOM 1656 N N . GLY A 1 217 ? 19.138 5.801 -38.410 1.00 47.03 217 GLY A N 1
ATOM 1657 C CA . GLY A 1 217 ? 18.997 6.654 -39.603 1.00 47.03 217 GLY A CA 1
ATOM 1658 C C . GLY A 1 217 ? 19.591 8.069 -39.561 1.00 47.03 217 GLY A C 1
ATOM 1659 O O . GLY A 1 217 ? 19.468 8.773 -40.557 1.00 47.03 217 GLY A O 1
ATOM 1660 N N . VAL A 1 218 ? 20.241 8.511 -38.473 1.00 44.97 218 VAL A N 1
ATOM 1661 C CA . VAL A 1 218 ? 20.828 9.874 -38.379 1.00 44.97 218 VAL A CA 1
ATOM 1662 C C . VAL A 1 218 ? 22.263 9.847 -37.829 1.00 44.97 218 VAL A C 1
ATOM 1664 O O . VAL A 1 218 ? 22.595 10.508 -36.850 1.00 44.97 218 VAL A O 1
ATOM 1667 N N . ALA A 1 219 ? 23.127 9.036 -38.447 1.00 45.62 219 ALA A N 1
ATOM 1668 C CA . ALA A 1 219 ? 24.529 8.882 -38.041 1.00 45.62 219 ALA A CA 1
ATOM 1669 C C . ALA A 1 219 ? 25.497 8.741 -39.236 1.00 45.62 219 ALA A C 1
ATOM 1671 O O . ALA A 1 219 ? 26.387 7.887 -39.227 1.00 45.62 219 ALA A O 1
ATOM 1672 N N . GLN A 1 220 ? 25.330 9.557 -40.287 1.00 41.84 220 GLN A N 1
ATOM 1673 C CA . GLN A 1 220 ? 26.334 9.662 -41.353 1.00 41.84 220 GLN A CA 1
ATOM 1674 C C . GLN A 1 220 ? 26.253 10.966 -42.167 1.00 41.84 220 GLN A C 1
ATOM 1676 O O . GLN A 1 220 ? 25.192 11.566 -42.299 1.00 41.84 220 GLN A O 1
ATOM 1681 N N . SER A 1 221 ? 27.394 11.339 -42.758 1.00 42.66 221 SER A N 1
ATOM 1682 C CA . SER A 1 221 ? 27.592 12.436 -43.721 1.00 42.66 221 SER A CA 1
ATOM 1683 C C . SER A 1 221 ? 27.566 13.888 -43.203 1.00 42.66 221 SER A C 1
ATOM 1685 O O . SER A 1 221 ? 26.878 14.752 -43.737 1.00 42.66 221 SER A O 1
ATOM 1687 N N . ALA A 1 222 ? 28.441 14.188 -42.239 1.00 39.06 222 ALA A N 1
ATOM 1688 C CA . ALA A 1 222 ? 29.030 15.527 -42.079 1.00 39.06 222 ALA A CA 1
ATOM 1689 C C . ALA A 1 222 ? 30.489 15.547 -42.597 1.00 39.06 222 ALA A C 1
ATOM 1691 O O . ALA A 1 222 ? 31.396 16.033 -41.927 1.00 39.06 222 ALA A O 1
ATOM 1692 N N . ALA A 1 223 ? 30.728 14.933 -43.764 1.00 47.03 223 ALA A N 1
ATOM 1693 C CA . ALA A 1 223 ? 32.057 14.780 -44.361 1.00 47.03 223 ALA A CA 1
ATOM 1694 C C . ALA A 1 223 ? 31.974 14.623 -45.895 1.00 47.03 223 ALA A C 1
ATOM 1696 O O . ALA A 1 223 ? 32.032 13.509 -46.412 1.00 47.03 223 ALA A O 1
ATOM 1697 N N . GLY A 1 224 ? 31.835 15.732 -46.634 1.00 39.62 224 GLY A N 1
ATOM 1698 C CA . GLY A 1 224 ? 31.898 15.701 -48.101 1.00 39.62 224 GLY A CA 1
ATOM 1699 C C . GLY A 1 224 ? 31.355 16.941 -48.818 1.00 39.62 224 GLY A C 1
ATOM 1700 O O . GLY A 1 224 ? 30.162 17.019 -49.087 1.00 39.62 224 GLY A O 1
ATOM 1701 N N . GLY A 1 225 ? 32.254 17.845 -49.225 1.00 39.88 225 GLY A N 1
ATOM 1702 C CA . GLY A 1 225 ? 31.961 18.976 -50.116 1.00 39.88 225 GLY A CA 1
ATOM 1703 C C . GLY A 1 225 ? 31.628 20.289 -49.389 1.00 39.88 225 GLY A C 1
ATOM 1704 O O . GLY A 1 225 ? 30.752 20.307 -48.532 1.00 39.88 225 GLY A O 1
ATOM 1705 N N . ARG A 1 226 ? 32.273 21.417 -49.707 1.00 40.88 226 ARG A N 1
ATOM 1706 C CA . ARG A 1 226 ? 33.414 21.655 -50.616 1.00 40.88 226 ARG A CA 1
ATOM 1707 C C . ARG A 1 226 ? 34.358 22.682 -50.001 1.00 40.88 226 ARG A C 1
ATOM 1709 O O . ARG A 1 226 ? 33.836 23.585 -49.317 1.00 40.88 226 ARG A O 1
#

Foldseek 3Di:
DDDYDDDDDDDDPDDPPDPPPDDDDLVVLADDFDPPVQQDPCLVVLLVVLLVPQAAAELDPVPDPDDLVVSLVSLVVSSVPSVVSPGQVSSLVSNLVSYDHNLVVVPVVDDDNGPSVNSVCSRPVSNLVVVLVVCLVCLQVVVQVPPPDPLCLLVSLLVNCVSNPPPLCSQLSSLVSCCVVPVVLCVVLPHDHPDDDNVRSNVSSVVSSVDVVVPPPPPDDPDDDD

Secondary structure (DSSP, 8-state):
--------PPPPPPP------S---SGGG-PPPPPTTT--TTHHHHHHHHHHHSPPB---TTT-SS-HHHHHHHHHHHHHTTTTTS-HHHHHHHHHHTB-HHHHHHHTT---S-HHHHHHHHHTHHHHHHHHHHHHHHHHHSTTTTT--HHHHHHHHHHHHHHTTT-TTHHHHHHHHHHHHSHHHHHHTT--TT---HHHHHHHHHHHHHHHHH-S-S---S----

pLDDT: mean 77.98, std 20.2, range [27.3, 96.38]

Sequence (226 aa):
MPAAGSGTMRGPSDATDVPMGGVWDPDSLDGADVPASQVHVDALRYVAGFEKAVPKYSGNPRTEPISSHRWIRKVMMYRRGDLRALSNQQFVSAIVGQLAGEAKQFFESEEYELPSALLADIRATFPLAVFQKMLIQRIRSGDAFAGYGVLTIGKVAIRYLAELQGHSSAVPELSEALGRLMPEQWRRHGLRPGSMSDIDFVAAIQNMQRELGAGPGVAQSAAGGR